Protein AF-A0A177CVB5-F1 (afdb_monomer_lite)

pLDDT: mean 87.26, std 17.66, range [24.67, 98.62]

Radius of gyration: 20.92 Å; chains: 1; bounding box: 47×47×71 Å

Secondary structure (DSSP, 8-state):
---------------------GGG---BPPPEESTT--EEEEEEEESSHHHHHHHHHHHHHHHHHHHHHTTSSSBTTTTB-EEEEE-EETTEE--SEEEEEGGGTEEEE-TTS-TT-EEEEEE-HHHHTT--EE--SB--GGG--HHIIIIISSEEEEETT--HHHHHHHHHHHTTPPPGGGSTTGGGTEEE-GGGBTTHHHHHHHHHTSGGGTT--HHHHHHHHHH-HHHHHHTT-GGGGTSP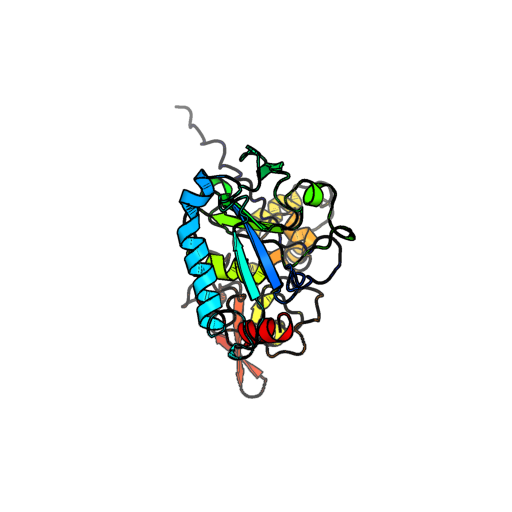PS--TTTTS---TT-TTSPPTTTTB-TT--TT-GGG-SEEEEEEETTEEEEEEPPPPPSS--HHHHHHHHHH--

Structure (mmCIF, N/CA/C/O backbone):
data_AF-A0A177CVB5-F1
#
_entry.id   AF-A0A177CVB5-F1
#
loop_
_atom_site.group_PDB
_atom_site.id
_atom_site.type_symbol
_atom_site.label_atom_id
_atom_site.label_alt_id
_atom_site.label_comp_id
_atom_site.label_asym_id
_atom_site.label_entity_id
_atom_site.label_seq_id
_atom_site.pdbx_PDB_ins_code
_atom_site.Cartn_x
_atom_site.Cartn_y
_atom_site.Cartn_z
_atom_site.occupancy
_atom_site.B_iso_or_equiv
_atom_site.auth_seq_id
_atom_site.auth_comp_id
_atom_site.auth_asym_id
_atom_site.auth_atom_id
_atom_site.pdbx_PDB_model_num
ATOM 1 N N . MET A 1 1 ? 21.645 22.285 40.881 1.00 37.25 1 MET A N 1
ATOM 2 C CA . MET A 1 1 ? 21.333 21.038 40.146 1.00 37.25 1 MET A CA 1
ATOM 3 C C . MET A 1 1 ? 20.102 21.295 39.290 1.00 37.25 1 MET A C 1
ATOM 5 O O . MET A 1 1 ? 18.993 21.248 39.796 1.00 37.25 1 MET A O 1
ATOM 9 N N . ALA A 1 2 ? 20.300 21.688 38.031 1.00 30.25 2 ALA A N 1
ATOM 10 C CA . ALA A 1 2 ? 19.207 21.940 37.097 1.00 30.25 2 ALA A CA 1
ATOM 11 C C . ALA A 1 2 ? 18.891 20.637 36.353 1.00 30.25 2 ALA A C 1
ATOM 13 O O . ALA A 1 2 ? 19.738 20.121 35.621 1.00 30.25 2 ALA A O 1
ATOM 14 N N . LEU A 1 3 ? 17.695 20.093 36.578 1.00 28.20 3 LEU A N 1
ATOM 15 C CA . LEU A 1 3 ? 17.161 18.969 35.816 1.00 28.20 3 LEU A CA 1
ATOM 16 C C . LEU A 1 3 ? 16.977 19.405 34.358 1.00 28.20 3 LEU A C 1
ATOM 18 O O . LEU A 1 3 ? 16.054 20.146 34.024 1.00 28.20 3 LEU A O 1
ATOM 22 N N . LYS A 1 4 ? 17.875 18.943 33.485 1.00 27.66 4 LYS A N 1
ATOM 23 C CA . LYS A 1 4 ? 17.679 18.977 32.036 1.00 27.66 4 LYS A CA 1
ATOM 24 C C . LYS A 1 4 ? 16.558 17.996 31.687 1.00 27.66 4 LYS A C 1
ATOM 26 O O . LYS A 1 4 ? 16.788 16.794 31.600 1.00 27.66 4 LYS A O 1
ATOM 31 N N . LEU A 1 5 ? 15.351 18.517 31.495 1.00 26.27 5 LEU A N 1
ATOM 32 C CA . LEU A 1 5 ? 14.300 17.834 30.742 1.00 26.27 5 LEU A CA 1
ATOM 33 C C . LEU A 1 5 ? 14.803 17.620 29.303 1.00 26.27 5 LEU A C 1
ATOM 35 O O . LEU A 1 5 ? 15.250 18.593 28.686 1.00 26.27 5 LEU A O 1
ATOM 39 N N . PRO A 1 6 ? 14.759 16.398 28.743 1.00 27.77 6 PRO A N 1
ATOM 40 C CA . PRO A 1 6 ? 15.097 16.200 27.346 1.00 27.77 6 PRO A CA 1
ATOM 41 C C . PRO A 1 6 ? 13.968 16.780 26.489 1.00 27.77 6 PRO A C 1
ATOM 43 O O . PRO A 1 6 ? 12.891 16.204 26.345 1.00 27.77 6 PRO A O 1
ATOM 46 N N . LEU A 1 7 ? 14.231 17.973 25.958 1.00 27.19 7 LEU A N 1
ATOM 47 C CA . LEU A 1 7 ? 13.466 18.607 24.896 1.00 27.19 7 LEU A CA 1
ATOM 48 C C . LEU A 1 7 ? 13.492 17.731 23.631 1.00 27.19 7 LEU A C 1
ATOM 50 O O . LEU A 1 7 ? 14.539 17.221 23.240 1.00 27.19 7 LEU A O 1
ATOM 54 N N . ALA A 1 8 ? 12.344 17.687 22.955 1.00 26.78 8 ALA A N 1
ATOM 55 C CA . ALA A 1 8 ? 12.156 17.284 21.561 1.00 26.78 8 ALA A CA 1
ATOM 56 C C . ALA A 1 8 ? 12.339 15.789 21.235 1.00 26.78 8 ALA A C 1
ATOM 58 O O . ALA A 1 8 ? 13.238 15.374 20.501 1.00 26.78 8 ALA A O 1
ATOM 59 N N . MET A 1 9 ? 11.349 14.997 21.659 1.00 24.67 9 MET A N 1
ATOM 60 C CA . MET A 1 9 ? 10.938 13.803 20.919 1.00 24.67 9 MET A CA 1
ATOM 61 C C . MET A 1 9 ? 10.697 14.215 19.459 1.00 24.67 9 MET A C 1
ATOM 63 O O . MET A 1 9 ? 9.800 15.006 19.163 1.00 24.67 9 MET A O 1
ATOM 67 N N . HIS A 1 10 ? 11.568 13.743 18.569 1.00 26.80 10 HIS A N 1
ATOM 68 C CA . HIS A 1 10 ? 11.524 14.013 17.141 1.00 26.80 10 HIS A CA 1
ATOM 69 C C . HIS A 1 10 ? 10.133 13.689 16.585 1.00 26.80 10 HIS A C 1
ATOM 71 O O . HIS A 1 10 ? 9.740 12.527 16.474 1.00 26.80 10 HIS A O 1
ATOM 77 N N . LEU A 1 11 ? 9.407 14.738 16.192 1.00 27.02 11 LEU A N 1
ATOM 78 C CA . LEU A 1 11 ? 8.311 14.678 15.231 1.00 27.02 11 LEU A CA 1
ATOM 79 C C . LEU A 1 11 ? 8.902 14.260 13.876 1.00 27.02 11 LEU A C 1
ATOM 81 O O . LEU A 1 11 ? 9.074 15.073 12.966 1.00 27.02 11 LEU A O 1
ATOM 85 N N . LEU A 1 12 ? 9.257 12.979 13.768 1.00 27.61 12 LEU A N 1
ATOM 86 C CA . LEU A 1 12 ? 9.555 12.317 12.509 1.00 27.61 12 LEU A CA 1
ATOM 87 C C . LEU A 1 12 ? 8.381 12.587 11.570 1.00 27.61 12 LEU A C 1
ATOM 89 O O . LEU A 1 12 ? 7.214 12.378 11.915 1.00 27.61 12 LEU A O 1
ATOM 93 N N . HIS A 1 13 ? 8.700 13.157 10.414 1.00 28.72 13 HIS A N 1
ATOM 94 C CA . HIS A 1 13 ? 7.748 13.514 9.379 1.00 28.72 13 HIS A CA 1
ATOM 95 C C . HIS A 1 13 ? 7.131 12.237 8.798 1.00 28.72 13 HIS A C 1
ATOM 97 O O . HIS A 1 13 ? 7.521 11.767 7.736 1.00 28.72 13 HIS A O 1
ATOM 103 N N . TRP A 1 14 ? 6.107 11.705 9.463 1.00 29.69 14 TRP A N 1
ATOM 104 C CA . TRP A 1 14 ? 5.167 10.759 8.875 1.00 29.69 14 TRP A CA 1
ATOM 105 C C . TRP A 1 14 ? 4.328 11.503 7.824 1.00 29.69 14 TRP A C 1
ATOM 107 O O . TRP A 1 14 ? 3.145 11.776 8.020 1.00 29.69 14 TRP A O 1
ATOM 117 N N . ARG A 1 15 ? 4.933 11.858 6.683 1.00 30.72 15 ARG A N 1
ATOM 118 C CA . ARG A 1 15 ? 4.195 11.851 5.418 1.00 30.72 15 ARG A CA 1
ATOM 119 C C . ARG A 1 15 ? 4.091 10.386 5.023 1.00 30.72 15 ARG A C 1
ATOM 121 O O . ARG A 1 15 ? 4.808 9.905 4.150 1.00 30.72 15 ARG A O 1
ATOM 128 N N . VAL A 1 16 ? 3.190 9.671 5.698 1.00 37.25 16 VAL A N 1
ATOM 129 C CA . VAL A 1 16 ? 2.504 8.599 4.993 1.00 37.25 16 VAL A CA 1
ATOM 130 C C . VAL A 1 16 ? 1.751 9.363 3.925 1.00 37.25 16 VAL A C 1
ATOM 132 O O . VAL A 1 16 ? 0.804 10.088 4.234 1.00 37.25 16 VAL A O 1
ATOM 135 N N . ASP A 1 17 ? 2.263 9.320 2.698 1.00 38.75 17 ASP A N 1
ATOM 136 C CA . ASP A 1 17 ? 1.446 9.580 1.529 1.00 38.75 17 ASP A CA 1
ATOM 137 C C . ASP A 1 17 ? 0.333 8.547 1.647 1.00 38.75 17 ASP A C 1
ATOM 139 O O . ASP A 1 17 ? 0.481 7.408 1.205 1.00 38.75 17 ASP A O 1
ATOM 143 N N . GLY A 1 18 ? -0.724 8.907 2.382 1.00 36.34 18 GLY A N 1
ATOM 144 C CA . GLY A 1 18 ? -1.917 8.105 2.466 1.00 36.34 18 GLY A CA 1
ATOM 145 C C . GLY A 1 18 ? -2.239 7.764 1.032 1.00 36.34 18 GLY A C 1
ATOM 146 O O . GLY A 1 18 ? -2.136 8.631 0.157 1.00 36.34 18 GLY A O 1
ATOM 147 N N . VAL A 1 19 ? -2.528 6.493 0.792 1.00 43.34 19 VAL A N 1
ATOM 148 C CA . VAL A 1 19 ? -3.028 6.003 -0.482 1.00 43.34 19 VAL A CA 1
ATOM 149 C C . VAL A 1 19 ? -4.390 6.673 -0.695 1.00 43.34 19 VAL A C 1
ATOM 151 O O . VAL A 1 19 ? -5.460 6.131 -0.421 1.00 43.34 19 VAL A O 1
ATOM 154 N N . ALA A 1 20 ? -4.334 7.956 -1.011 1.00 37.34 20 ALA A N 1
ATOM 155 C CA . ALA A 1 20 ? -5.410 8.817 -1.391 1.00 37.34 20 ALA A CA 1
ATOM 156 C C . ALA A 1 20 ? -5.410 8.666 -2.896 1.00 37.34 20 ALA A C 1
ATOM 158 O O . ALA A 1 20 ? -4.468 9.075 -3.575 1.00 37.34 20 ALA A O 1
ATOM 159 N N . PHE A 1 21 ? -6.433 7.985 -3.399 1.00 43.28 21 PHE A N 1
ATOM 160 C CA . PHE A 1 21 ? -6.755 8.011 -4.812 1.00 43.28 21 PHE A CA 1
ATOM 161 C C . PHE A 1 21 ? -6.777 9.484 -5.228 1.00 43.28 21 PHE A C 1
ATOM 163 O O . PHE A 1 21 ? -7.646 10.234 -4.776 1.00 43.28 21 PHE A O 1
ATOM 170 N N . SER A 1 22 ? -5.782 9.932 -5.998 1.00 40.25 22 SER A N 1
ATOM 171 C CA . SER A 1 22 ? -5.764 11.303 -6.487 1.00 40.25 22 SER A CA 1
ATOM 172 C C . SER A 1 22 ? -7.020 11.495 -7.341 1.00 40.25 22 SER A C 1
ATOM 174 O O . SER A 1 22 ? -7.234 10.814 -8.340 1.00 40.25 22 SER A O 1
ATOM 176 N N . ASN A 1 23 ? -7.910 12.369 -6.869 1.00 38.69 23 ASN A N 1
ATOM 177 C CA . ASN A 1 23 ? -9.115 12.834 -7.553 1.00 38.69 23 ASN A CA 1
ATOM 178 C C . ASN A 1 23 ? -10.051 11.737 -8.104 1.00 38.69 23 ASN A C 1
ATOM 180 O O . ASN A 1 23 ? -10.202 11.581 -9.314 1.00 38.69 23 ASN A O 1
ATOM 184 N N . GLY A 1 24 ? -10.741 11.024 -7.204 1.00 44.22 24 GLY A N 1
ATOM 185 C CA . GLY A 1 24 ? -12.097 10.487 -7.435 1.00 44.22 24 GLY A CA 1
ATOM 186 C C . GLY A 1 24 ? -12.280 9.419 -8.523 1.00 44.22 24 GLY A C 1
ATOM 187 O O . GLY A 1 24 ? -13.407 9.009 -8.791 1.00 44.22 24 GLY A O 1
ATOM 188 N N . GLY A 1 25 ? -11.202 8.959 -9.157 1.00 55.28 25 GLY A N 1
ATOM 189 C CA . GLY A 1 25 ? -11.231 7.926 -10.182 1.00 55.28 25 GLY A CA 1
ATOM 190 C C . GLY A 1 25 ? -10.697 6.598 -9.666 1.00 55.28 25 GLY A C 1
ATOM 191 O O . GLY A 1 25 ? -9.644 6.539 -9.040 1.00 55.28 25 GLY A O 1
ATOM 192 N N . ALA A 1 26 ? -11.390 5.517 -10.009 1.00 65.12 26 ALA A N 1
ATOM 193 C CA . ALA A 1 26 ? -10.899 4.163 -9.819 1.00 65.12 26 ALA A CA 1
ATOM 194 C C . ALA A 1 26 ? -9.514 3.969 -10.498 1.00 65.12 26 ALA A C 1
ATOM 196 O O . ALA A 1 26 ? -9.373 4.351 -11.672 1.00 65.12 26 ALA A O 1
ATOM 197 N N . PRO A 1 27 ? -8.505 3.391 -9.809 1.00 70.31 27 PRO A N 1
ATOM 198 C CA . PRO A 1 27 ? -7.202 3.035 -10.378 1.00 70.31 27 PRO A CA 1
ATOM 199 C C . PRO A 1 27 ? -7.304 2.327 -11.727 1.00 70.31 27 PRO A C 1
ATOM 201 O O . PRO A 1 27 ? -8.053 1.366 -11.858 1.00 70.31 27 PRO A O 1
ATOM 204 N N . GLN A 1 28 ? -6.552 2.745 -12.742 1.00 84.69 28 GLN A N 1
ATOM 205 C CA . GLN A 1 28 ? -6.597 2.066 -14.042 1.00 84.69 28 GLN A CA 1
ATOM 206 C C . GLN A 1 28 ? -5.481 1.024 -14.171 1.00 84.69 28 GLN A C 1
ATOM 208 O O . GLN A 1 28 ? -4.402 1.225 -13.613 1.00 84.69 28 GLN A O 1
ATOM 213 N N . PRO A 1 29 ? -5.686 -0.064 -14.931 1.00 89.56 29 PRO A N 1
ATOM 214 C CA . PRO A 1 29 ? -4.586 -0.932 -15.325 1.00 89.56 29 PRO A CA 1
ATOM 215 C C . PRO A 1 29 ? -3.533 -0.144 -16.112 1.00 89.56 29 PRO A C 1
ATOM 217 O O . PRO A 1 29 ? -3.847 0.812 -16.831 1.00 89.56 29 PRO A O 1
ATOM 220 N N . TRP A 1 30 ? -2.273 -0.560 -16.015 1.00 92.44 30 TRP A N 1
ATOM 221 C CA . TRP A 1 30 ? -1.205 0.022 -16.831 1.00 92.44 30 TRP A CA 1
ATOM 222 C C . TRP A 1 30 ? -1.480 -0.162 -18.320 1.00 92.44 30 TRP A C 1
ATOM 224 O O . TRP A 1 30 ? -1.929 -1.219 -18.748 1.00 92.44 30 TRP A O 1
ATOM 234 N N . ARG A 1 31 ? -1.188 0.860 -19.131 1.00 88.69 31 ARG A N 1
ATOM 235 C CA . ARG A 1 31 ? -1.457 0.824 -20.577 1.00 88.69 31 ARG A CA 1
ATOM 236 C C . ARG A 1 31 ? -0.618 -0.246 -21.285 1.00 88.69 31 ARG A C 1
ATOM 238 O O . ARG A 1 31 ? 0.566 -0.417 -20.989 1.00 88.69 31 ARG A O 1
ATOM 245 N N . ILE A 1 32 ? -1.205 -0.873 -22.302 1.00 83.81 32 ILE A N 1
ATOM 246 C CA . ILE A 1 32 ? -0.477 -1.719 -23.251 1.00 83.81 32 ILE A CA 1
ATOM 247 C C . ILE A 1 32 ? 0.488 -0.844 -24.067 1.00 83.81 32 ILE A C 1
ATOM 249 O O . ILE A 1 32 ? 0.098 0.203 -24.593 1.00 83.81 32 ILE A O 1
ATOM 253 N N . ARG A 1 33 ? 1.764 -1.240 -24.155 1.00 72.62 33 ARG A N 1
ATOM 254 C CA . ARG A 1 33 ? 2.832 -0.469 -24.818 1.00 72.62 33 ARG A CA 1
ATOM 255 C C . ARG A 1 33 ? 3.833 -1.350 -25.566 1.00 72.62 33 ARG A C 1
ATOM 257 O O . ARG A 1 33 ? 3.917 -2.555 -25.352 1.00 72.62 33 ARG A O 1
ATOM 264 N N . GLY A 1 34 ? 4.644 -0.699 -26.404 1.00 62.88 34 GLY A N 1
ATOM 265 C CA . GLY A 1 34 ? 5.721 -1.298 -27.198 1.00 62.88 34 GLY A CA 1
ATOM 266 C C . GLY A 1 34 ? 5.433 -1.238 -28.697 1.00 62.88 34 GLY A C 1
ATOM 267 O O . GLY A 1 34 ? 4.292 -1.024 -29.091 1.00 62.88 34 GLY A O 1
ATOM 268 N N . ILE A 1 35 ? 6.464 -1.441 -29.524 1.00 58.41 35 ILE A N 1
ATOM 269 C CA . ILE A 1 35 ? 6.336 -1.484 -30.996 1.00 58.41 35 ILE A CA 1
ATOM 270 C C . ILE A 1 35 ? 5.333 -2.571 -31.411 1.00 58.41 35 ILE A C 1
ATOM 272 O O . ILE A 1 35 ? 4.525 -2.362 -32.304 1.00 58.41 35 ILE A O 1
ATOM 276 N N . LEU A 1 36 ? 5.315 -3.684 -30.674 1.00 58.12 36 LEU A N 1
ATOM 277 C CA . LEU A 1 36 ? 4.374 -4.782 -30.882 1.00 58.12 36 LEU A CA 1
ATOM 278 C C . LEU A 1 36 ? 3.040 -4.608 -30.132 1.00 58.12 36 LEU A C 1
ATOM 280 O O . LEU A 1 36 ? 2.187 -5.477 -30.252 1.00 58.12 36 LEU A O 1
ATOM 284 N N . LYS A 1 37 ? 2.865 -3.528 -29.342 1.00 64.88 37 LYS A N 1
ATOM 285 C CA . LYS A 1 37 ? 1.672 -3.210 -28.520 1.00 64.88 37 LYS A CA 1
ATOM 286 C C . LYS A 1 37 ? 1.012 -4.435 -27.879 1.00 64.88 37 LYS A C 1
ATOM 288 O O . LYS A 1 37 ? -0.204 -4.567 -27.881 1.00 64.88 37 LYS A O 1
ATOM 293 N N . ASN A 1 38 ? 1.816 -5.333 -27.332 1.00 79.62 38 ASN A N 1
ATOM 294 C CA . ASN A 1 38 ? 1.326 -6.625 -26.885 1.00 79.62 38 ASN A CA 1
ATOM 295 C C . ASN A 1 38 ? 1.604 -6.884 -25.417 1.00 79.62 38 ASN A C 1
ATOM 297 O O . ASN A 1 38 ? 1.444 -8.030 -25.051 1.00 79.62 38 ASN A O 1
ATOM 301 N N . ARG A 1 39 ? 2.052 -5.899 -24.617 1.00 87.19 39 ARG A N 1
ATOM 302 C CA . ARG A 1 39 ? 2.292 -6.062 -23.171 1.00 87.19 39 ARG A CA 1
ATOM 303 C C . ARG A 1 39 ? 1.865 -4.860 -22.346 1.00 87.19 39 ARG A C 1
ATOM 305 O O . ARG A 1 39 ? 2.161 -3.719 -22.716 1.00 87.19 39 ARG A O 1
ATOM 312 N N . ASN A 1 40 ? 1.288 -5.112 -21.177 1.00 91.81 40 ASN A N 1
ATOM 313 C CA . ASN A 1 40 ? 1.152 -4.128 -20.107 1.00 91.81 40 ASN A CA 1
ATOM 314 C C . ASN A 1 40 ? 2.506 -4.018 -19.399 1.00 91.81 40 ASN A C 1
ATOM 316 O O . ASN A 1 40 ? 2.815 -4.739 -18.448 1.00 91.81 40 ASN A O 1
ATOM 320 N N . ARG A 1 41 ? 3.367 -3.156 -19.943 1.00 91.19 41 ARG A N 1
ATOM 321 C CA . ARG A 1 41 ? 4.749 -3.006 -19.489 1.00 91.19 41 ARG A CA 1
ATOM 322 C C . ARG A 1 41 ? 4.870 -1.867 -18.484 1.00 91.19 41 ARG A C 1
ATOM 324 O O . ARG A 1 41 ? 4.795 -0.698 -18.866 1.00 91.19 41 ARG A O 1
ATOM 331 N N . ILE A 1 42 ? 5.156 -2.211 -17.234 1.00 93.81 42 ILE A N 1
ATOM 332 C CA . ILE A 1 42 ? 5.516 -1.264 -16.185 1.00 93.81 42 ILE A CA 1
ATOM 333 C C . ILE A 1 42 ? 6.980 -0.915 -16.396 1.00 93.81 42 ILE A C 1
ATOM 335 O O . ILE A 1 42 ? 7.903 -1.674 -16.082 1.00 93.81 42 ILE A O 1
ATOM 339 N N . ARG A 1 43 ? 7.188 0.248 -17.005 1.00 93.62 43 ARG A N 1
ATOM 340 C CA . ARG A 1 43 ? 8.513 0.842 -17.099 1.00 93.62 43 ARG A CA 1
ATOM 341 C C . ARG A 1 43 ? 8.839 1.458 -15.753 1.00 93.62 43 ARG A C 1
ATOM 343 O O . ARG A 1 43 ? 8.051 2.259 -15.258 1.00 93.62 43 ARG A O 1
ATOM 350 N N . TYR A 1 44 ? 9.998 1.127 -15.208 1.00 95.56 44 TYR A N 1
ATOM 351 C CA . TYR A 1 44 ? 10.473 1.717 -13.965 1.00 95.56 44 TYR A CA 1
ATOM 352 C C . TYR A 1 44 ? 11.894 2.249 -14.114 1.00 95.56 44 TYR A C 1
ATOM 354 O O . TYR A 1 44 ? 12.648 1.830 -14.992 1.00 95.56 44 TYR A O 1
ATOM 362 N N . CYS A 1 45 ? 12.256 3.190 -13.261 1.00 95.69 45 CYS A N 1
ATOM 363 C CA . CYS A 1 45 ? 13.630 3.624 -13.061 1.00 95.69 45 CYS A CA 1
ATOM 364 C C . CYS A 1 45 ? 13.859 3.792 -11.564 1.00 95.69 45 CYS A C 1
ATOM 366 O O . CYS A 1 45 ? 12.925 4.063 -10.810 1.00 95.69 45 CYS A O 1
ATOM 368 N N . PHE A 1 46 ? 15.104 3.645 -11.135 1.00 96.25 46 PHE A N 1
ATOM 369 C CA . PHE A 1 46 ? 15.498 4.091 -9.806 1.00 96.25 46 PHE A CA 1
ATOM 370 C C . PHE A 1 46 ? 15.700 5.601 -9.835 1.00 96.25 46 PHE A C 1
ATOM 372 O O . PHE A 1 46 ? 16.121 6.153 -10.860 1.00 96.25 46 PHE A O 1
ATOM 379 N N . ALA A 1 47 ? 15.397 6.281 -8.731 1.00 94.25 47 ALA A N 1
ATOM 380 C CA . ALA A 1 47 ? 15.572 7.726 -8.672 1.00 94.25 47 ALA A CA 1
ATOM 381 C C . ALA A 1 47 ? 17.034 8.139 -8.899 1.00 94.25 47 ALA A C 1
ATOM 383 O O . ALA A 1 47 ? 17.270 9.093 -9.639 1.00 94.25 47 ALA A O 1
ATOM 384 N N . THR A 1 48 ? 17.985 7.368 -8.356 1.00 94.06 48 THR A N 1
ATOM 385 C CA . THR A 1 48 ? 19.440 7.517 -8.544 1.00 94.06 48 THR A CA 1
ATOM 386 C C . THR A 1 48 ? 20.133 6.148 -8.674 1.00 94.06 48 THR A C 1
ATOM 388 O O . THR A 1 48 ? 19.501 5.102 -8.489 1.00 94.06 48 THR A O 1
ATOM 391 N N . ALA A 1 49 ? 21.431 6.141 -9.003 1.00 95.00 49 ALA A N 1
ATOM 392 C CA . ALA A 1 49 ? 22.260 4.930 -9.026 1.00 95.00 49 ALA A CA 1
ATOM 393 C C . ALA A 1 49 ? 22.451 4.320 -7.629 1.00 95.00 49 ALA A C 1
ATOM 395 O O . ALA A 1 49 ? 22.296 3.115 -7.465 1.00 95.00 49 ALA A O 1
ATOM 396 N N . GLU A 1 50 ? 22.693 5.156 -6.621 1.00 95.25 50 GLU A N 1
ATOM 397 C CA . GLU A 1 50 ? 22.820 4.738 -5.220 1.00 95.25 50 GLU A CA 1
ATOM 398 C C . GLU A 1 50 ? 21.568 3.993 -4.739 1.00 95.25 50 GLU A C 1
ATOM 400 O O . GLU A 1 50 ? 21.649 2.904 -4.177 1.00 95.25 50 GLU A O 1
ATOM 405 N N . MET A 1 51 ? 20.377 4.521 -5.038 1.00 96.19 51 MET A N 1
ATOM 406 C CA . MET A 1 51 ? 19.136 3.841 -4.663 1.00 96.19 51 MET A CA 1
ATOM 407 C C . MET A 1 51 ? 19.003 2.481 -5.356 1.00 96.19 51 MET A C 1
ATOM 409 O O . MET A 1 51 ? 18.527 1.529 -4.746 1.00 96.19 51 MET A O 1
ATOM 413 N N . LYS A 1 52 ? 19.454 2.349 -6.610 1.00 96.88 52 LYS A N 1
ATOM 414 C CA . LYS A 1 52 ? 19.486 1.047 -7.295 1.00 96.88 52 LYS A CA 1
ATOM 415 C C . LYS A 1 52 ? 20.374 0.045 -6.564 1.00 96.88 52 LYS A C 1
ATOM 417 O O . LYS A 1 52 ? 19.982 -1.112 -6.440 1.00 96.88 52 LYS A O 1
ATOM 422 N N . GLU A 1 53 ? 21.537 0.474 -6.095 1.00 97.06 53 GLU A N 1
ATOM 423 C CA . GLU A 1 53 ? 22.448 -0.374 -5.327 1.00 97.06 53 GLU A CA 1
ATOM 424 C C . GLU A 1 53 ? 21.797 -0.853 -4.022 1.00 97.06 53 GLU A C 1
ATOM 426 O O . GLU A 1 53 ? 21.825 -2.044 -3.717 1.00 97.06 53 GLU A O 1
ATOM 431 N N . LYS A 1 54 ? 21.106 0.048 -3.314 1.00 96.88 54 LYS A N 1
ATOM 432 C CA . LYS A 1 54 ? 20.453 -0.245 -2.029 1.00 96.88 54 LYS A CA 1
ATOM 433 C C . LYS A 1 54 ? 19.311 -1.257 -2.116 1.00 96.88 54 LYS A C 1
ATOM 435 O O . LYS A 1 54 ? 19.227 -2.161 -1.287 1.00 96.88 54 LYS A O 1
ATOM 440 N N . ILE A 1 55 ? 18.415 -1.102 -3.092 1.00 97.38 55 ILE A N 1
ATOM 441 C CA . ILE A 1 55 ? 17.139 -1.848 -3.135 1.00 97.38 55 ILE A CA 1
ATOM 442 C C . ILE A 1 55 ? 16.937 -2.690 -4.396 1.00 97.38 55 ILE A C 1
ATOM 444 O O . ILE A 1 55 ? 15.957 -3.430 -4.481 1.00 97.38 55 ILE A O 1
ATOM 448 N N . GLY A 1 56 ? 17.826 -2.607 -5.388 1.00 97.50 56 GLY A N 1
ATOM 449 C CA . GLY A 1 56 ? 17.613 -3.236 -6.693 1.00 97.50 56 GLY A CA 1
ATOM 450 C C . GLY A 1 56 ? 17.458 -4.754 -6.618 1.00 97.50 56 GLY A C 1
ATOM 451 O O . GLY A 1 56 ? 16.583 -5.316 -7.277 1.00 97.50 56 GLY A O 1
ATOM 452 N N . CYS A 1 57 ? 18.248 -5.416 -5.768 1.00 97.88 57 CYS A N 1
ATOM 453 C CA . CYS A 1 57 ? 18.133 -6.857 -5.540 1.00 97.88 57 CYS A CA 1
ATOM 454 C C . CYS A 1 57 ? 16.768 -7.231 -4.934 1.00 97.88 57 CYS A C 1
ATOM 456 O O . CYS A 1 57 ? 16.069 -8.089 -5.474 1.00 97.88 57 CYS A O 1
ATOM 458 N N . ARG A 1 58 ? 16.338 -6.527 -3.876 1.00 97.94 58 ARG A N 1
ATOM 459 C CA . ARG A 1 58 ? 15.053 -6.779 -3.201 1.00 97.94 58 ARG A CA 1
ATOM 460 C C . ARG A 1 58 ? 13.851 -6.483 -4.102 1.00 97.94 58 ARG A C 1
ATOM 462 O O . ARG A 1 58 ? 12.897 -7.257 -4.118 1.00 97.94 58 ARG A O 1
ATOM 469 N N . LEU A 1 59 ? 13.919 -5.433 -4.925 1.00 98.38 59 LEU A N 1
ATOM 470 C CA . LEU A 1 59 ? 12.898 -5.167 -5.942 1.00 98.38 59 LEU A CA 1
ATOM 471 C C . LEU A 1 59 ? 12.790 -6.324 -6.947 1.00 98.38 59 LEU A C 1
ATOM 473 O O . LEU A 1 59 ? 11.685 -6.758 -7.264 1.00 98.38 59 LEU A O 1
ATOM 477 N N . ASN A 1 60 ? 13.916 -6.853 -7.432 1.00 98.25 60 ASN A N 1
ATOM 478 C CA . ASN A 1 60 ? 13.904 -7.982 -8.365 1.00 98.25 60 ASN A CA 1
ATOM 479 C C . ASN A 1 60 ? 13.336 -9.256 -7.722 1.00 98.25 60 ASN A C 1
ATOM 481 O O . ASN A 1 60 ? 12.587 -9.979 -8.376 1.00 98.25 60 ASN A O 1
ATOM 485 N N . GLN A 1 61 ? 13.637 -9.512 -6.445 1.00 98.56 61 GLN A N 1
ATOM 486 C CA . GLN A 1 61 ? 13.030 -10.611 -5.687 1.00 98.56 61 GLN A CA 1
ATOM 487 C C . GLN A 1 61 ? 11.509 -10.442 -5.574 1.00 98.56 61 GLN A C 1
ATOM 489 O O . GLN A 1 61 ? 10.767 -11.391 -5.816 1.00 98.56 61 GLN A O 1
ATOM 494 N N . ALA A 1 62 ? 11.031 -9.230 -5.291 1.00 98.50 62 ALA A N 1
ATOM 495 C CA . ALA A 1 62 ? 9.604 -8.922 -5.230 1.00 98.50 62 ALA A CA 1
ATOM 496 C C . ALA A 1 62 ? 8.894 -9.106 -6.584 1.00 98.50 62 ALA A C 1
ATOM 498 O O . ALA A 1 62 ? 7.814 -9.693 -6.654 1.00 98.50 62 ALA A O 1
ATOM 499 N N . ILE A 1 63 ? 9.524 -8.674 -7.684 1.00 98.31 63 ILE A N 1
ATOM 500 C CA . ILE A 1 63 ? 9.034 -8.935 -9.048 1.00 98.31 63 ILE A CA 1
ATOM 501 C C . ILE A 1 63 ? 8.994 -10.447 -9.322 1.00 98.31 63 ILE A C 1
ATOM 503 O O . ILE A 1 63 ? 8.034 -10.943 -9.914 1.00 98.31 63 ILE A O 1
ATOM 507 N N . ALA A 1 64 ? 10.003 -11.198 -8.873 1.00 98.06 64 ALA A N 1
ATOM 508 C CA . ALA A 1 64 ? 10.052 -12.649 -9.033 1.00 98.06 64 ALA A CA 1
ATOM 509 C C . ALA A 1 64 ? 8.965 -13.379 -8.222 1.00 98.06 64 ALA A C 1
ATOM 511 O O . ALA A 1 64 ? 8.456 -14.394 -8.699 1.00 98.06 64 ALA A O 1
ATOM 512 N N . LEU A 1 65 ? 8.556 -12.865 -7.053 1.00 98.38 65 LEU A N 1
ATOM 513 C CA . LEU A 1 65 ? 7.414 -13.403 -6.298 1.00 98.38 65 LEU A CA 1
ATOM 514 C C . LEU A 1 65 ? 6.127 -13.348 -7.129 1.00 98.38 65 LEU A C 1
ATOM 516 O O . LEU A 1 65 ? 5.431 -14.359 -7.241 1.00 98.38 65 LEU A O 1
ATOM 520 N N . TRP A 1 66 ? 5.855 -12.212 -7.777 1.00 98.12 66 TRP A N 1
ATOM 521 C CA . TRP A 1 66 ? 4.724 -12.081 -8.699 1.00 98.12 66 TRP A CA 1
ATOM 522 C C . TRP A 1 66 ? 4.869 -12.974 -9.930 1.00 98.12 66 TRP A C 1
ATOM 524 O O . TRP A 1 66 ? 3.922 -13.671 -10.281 1.00 98.12 66 TRP A O 1
ATOM 534 N N . GLY A 1 67 ? 6.051 -13.015 -10.554 1.00 97.25 67 GLY A N 1
ATOM 535 C CA . GLY A 1 67 ? 6.306 -13.898 -11.696 1.00 97.25 67 GLY A CA 1
ATOM 536 C C . GLY A 1 67 ? 6.046 -15.369 -11.363 1.00 97.25 67 GLY A C 1
ATOM 537 O O . GLY A 1 67 ? 5.358 -16.062 -12.105 1.00 97.25 67 GLY A O 1
ATOM 538 N N . LYS A 1 68 ? 6.516 -15.842 -10.203 1.00 97.88 68 LYS A N 1
ATOM 539 C CA . LYS A 1 68 ? 6.259 -17.208 -9.727 1.00 97.88 68 LYS A CA 1
ATOM 540 C C . LYS A 1 68 ? 4.770 -17.455 -9.479 1.00 97.88 68 LYS A C 1
ATOM 542 O O . LYS A 1 68 ? 4.258 -18.485 -9.907 1.00 97.88 68 LYS A O 1
ATOM 547 N N . ALA A 1 69 ? 4.083 -16.530 -8.810 1.00 97.81 69 ALA A N 1
ATOM 548 C CA . ALA A 1 69 ? 2.655 -16.651 -8.516 1.00 97.81 69 ALA A CA 1
ATOM 549 C C . ALA A 1 69 ? 1.793 -16.686 -9.792 1.00 97.81 69 ALA A C 1
ATOM 551 O O . ALA A 1 69 ? 0.842 -17.456 -9.879 1.00 97.81 69 ALA A O 1
ATOM 552 N N . LEU A 1 70 ? 2.164 -15.908 -10.810 1.00 97.00 70 LEU A N 1
ATOM 553 C CA . LEU A 1 70 ? 1.465 -15.847 -12.097 1.00 97.00 70 LEU A CA 1
ATOM 554 C C . LEU A 1 70 ? 1.771 -17.032 -13.032 1.00 97.00 70 LEU A C 1
ATOM 556 O O . LEU A 1 70 ? 1.139 -17.158 -14.080 1.00 97.00 70 LEU A O 1
ATOM 560 N N . GLY A 1 71 ? 2.692 -17.922 -12.651 1.00 97.25 71 GLY A N 1
ATOM 561 C CA . GLY A 1 71 ? 3.088 -19.082 -13.452 1.00 97.25 71 GLY A CA 1
ATOM 562 C C . GLY A 1 71 ? 4.208 -18.805 -14.460 1.00 97.25 71 GLY A C 1
ATOM 563 O O . GLY A 1 71 ? 4.450 -19.629 -15.336 1.00 97.25 71 GLY A O 1
ATOM 564 N N . GLY A 1 72 ? 4.907 -17.673 -14.347 1.00 96.06 72 GLY A N 1
ATOM 565 C CA . GLY A 1 72 ? 6.064 -17.326 -15.168 1.00 96.06 72 GLY A CA 1
ATOM 566 C C . GLY A 1 72 ? 5.983 -15.927 -15.776 1.00 96.06 72 GLY A C 1
ATOM 567 O O . GLY A 1 72 ? 5.461 -14.985 -15.184 1.00 96.06 72 GLY A O 1
ATOM 568 N N . GLY A 1 73 ? 6.577 -15.775 -16.960 1.00 93.25 73 GLY A N 1
ATOM 569 C CA . GLY A 1 73 ? 6.500 -14.534 -17.729 1.00 93.25 73 GLY A CA 1
ATOM 570 C C . GLY A 1 73 ? 5.161 -14.376 -18.454 1.00 93.25 73 GLY A C 1
ATOM 571 O O . GLY A 1 73 ? 4.446 -15.347 -18.681 1.00 93.25 73 GLY A O 1
ATOM 572 N N . ALA A 1 74 ? 4.857 -13.149 -18.882 1.00 93.38 74 ALA A N 1
ATOM 573 C CA . ALA A 1 74 ? 3.671 -12.860 -19.688 1.00 93.38 74 ALA A CA 1
ATOM 574 C C . ALA A 1 74 ? 3.585 -13.710 -20.966 1.00 93.38 74 ALA A C 1
ATOM 576 O O . ALA A 1 74 ? 4.555 -13.777 -21.737 1.00 93.38 74 ALA A O 1
ATOM 577 N N . GLY A 1 75 ? 2.400 -14.269 -21.214 1.00 92.25 75 GLY A N 1
ATOM 578 C CA . GLY A 1 75 ? 2.085 -15.112 -22.359 1.00 92.25 75 GLY A CA 1
ATOM 579 C C . GLY A 1 75 ? 0.693 -15.742 -22.261 1.00 92.25 75 GLY A C 1
ATOM 580 O O . GLY A 1 75 ? 0.034 -15.685 -21.226 1.00 92.25 75 GLY A O 1
ATOM 581 N N . LYS A 1 76 ? 0.257 -16.381 -23.355 1.00 91.94 76 LYS A N 1
ATOM 582 C CA . LYS A 1 76 ? -1.040 -17.079 -23.414 1.00 91.94 76 LYS A CA 1
ATOM 583 C C . LYS A 1 76 ? -1.152 -18.181 -22.354 1.00 91.94 76 LYS A C 1
ATOM 585 O O . LYS A 1 76 ? -2.183 -18.276 -21.704 1.00 91.94 76 LYS A O 1
ATOM 590 N N . GLU A 1 77 ? -0.076 -18.939 -22.140 1.00 94.06 77 GLU A N 1
ATOM 591 C CA . GLU A 1 77 ? -0.033 -20.049 -21.173 1.00 94.06 77 GLU A CA 1
ATOM 592 C C . GLU A 1 77 ? -0.203 -19.594 -19.717 1.00 94.06 77 GLU A C 1
ATOM 594 O O . GLU A 1 77 ? -0.783 -20.300 -18.898 1.00 94.06 77 GLU A O 1
ATOM 599 N N . THR A 1 78 ? 0.287 -18.401 -19.376 1.00 94.94 78 THR A N 1
ATOM 600 C CA . THR A 1 78 ? 0.188 -17.851 -18.016 1.00 94.94 78 THR A CA 1
ATOM 601 C C . THR A 1 78 ? -1.086 -17.021 -17.812 1.00 94.94 78 THR A C 1
ATOM 603 O O . THR A 1 78 ? -1.470 -16.730 -16.672 1.00 94.94 78 THR A O 1
ATOM 606 N N . GLY A 1 79 ? -1.784 -16.688 -18.906 1.00 94.12 79 GLY A N 1
ATOM 607 C CA . GLY A 1 79 ? -3.055 -15.962 -18.908 1.00 94.12 79 GLY A CA 1
ATOM 608 C C . GLY A 1 79 ? -2.924 -14.504 -18.474 1.00 94.12 79 GLY A C 1
ATOM 609 O O . GLY A 1 79 ? -3.883 -13.940 -17.950 1.00 94.12 79 GLY A O 1
ATOM 610 N N . HIS A 1 80 ? -1.728 -13.928 -18.605 1.00 94.44 80 HIS A N 1
ATOM 611 C CA . HIS A 1 80 ? -1.500 -12.523 -18.309 1.00 94.44 80 HIS A CA 1
ATOM 612 C C . HIS A 1 80 ? -0.440 -11.911 -19.221 1.00 94.44 80 HIS A C 1
ATOM 614 O O . HIS A 1 80 ? 0.432 -12.583 -19.781 1.00 94.44 80 HIS A O 1
ATOM 620 N N . ASN A 1 81 ? -0.454 -10.586 -19.269 1.00 93.94 81 ASN A N 1
ATOM 621 C CA . ASN A 1 81 ? 0.356 -9.794 -20.172 1.00 93.94 81 ASN A CA 1
ATOM 622 C C . ASN A 1 81 ? 1.251 -8.755 -19.477 1.00 93.94 81 ASN A C 1
ATOM 624 O O . ASN A 1 81 ? 1.718 -7.762 -20.048 1.00 93.94 81 ASN A O 1
ATOM 628 N N . LEU A 1 82 ? 1.488 -9.004 -18.194 1.00 93.88 82 LEU A N 1
ATOM 629 C CA . LEU A 1 82 ? 2.256 -8.153 -17.303 1.00 93.88 82 LEU A CA 1
ATOM 630 C C . LEU A 1 82 ? 3.767 -8.305 -17.507 1.00 93.88 82 LEU A C 1
ATOM 632 O O . LEU A 1 82 ? 4.304 -9.413 -17.486 1.00 93.88 82 LEU A O 1
ATOM 636 N N . ALA A 1 83 ? 4.483 -7.190 -17.631 1.00 94.12 83 ALA A N 1
ATOM 637 C CA . ALA A 1 83 ? 5.942 -7.201 -17.643 1.00 94.12 83 ALA A CA 1
ATOM 638 C C . ALA A 1 83 ? 6.529 -5.987 -16.924 1.00 94.12 83 ALA A C 1
ATOM 640 O O . ALA A 1 83 ? 6.048 -4.868 -17.087 1.00 94.12 83 ALA A O 1
ATOM 641 N N . PHE A 1 84 ? 7.637 -6.191 -16.218 1.00 95.25 84 PHE A N 1
ATOM 642 C CA . PHE A 1 84 ? 8.450 -5.116 -15.655 1.00 95.25 84 PHE A CA 1
ATOM 643 C C . PHE A 1 84 ? 9.696 -4.914 -16.507 1.00 95.25 84 PHE A C 1
ATOM 645 O O . PHE A 1 84 ? 10.277 -5.867 -17.031 1.00 95.25 84 PHE A O 1
ATOM 652 N N . SER A 1 85 ? 10.110 -3.665 -16.680 1.00 93.75 85 SER A N 1
ATOM 653 C CA . SER A 1 85 ? 11.386 -3.373 -17.332 1.00 93.75 85 SER A CA 1
ATOM 654 C C . SER A 1 85 ? 11.961 -2.052 -16.878 1.00 93.75 85 SER A C 1
ATOM 656 O O . SER A 1 85 ? 11.295 -1.017 -16.976 1.00 93.75 85 SER A O 1
ATOM 658 N N . GLU A 1 86 ? 13.226 -2.095 -16.482 1.00 95.31 86 GLU A N 1
ATOM 659 C CA . GLU A 1 86 ? 14.007 -0.896 -16.233 1.00 95.31 86 GLU A CA 1
ATOM 660 C C . GLU A 1 86 ? 14.131 -0.072 -17.524 1.00 95.31 86 GLU A C 1
ATOM 662 O O . GLU A 1 86 ? 14.346 -0.614 -18.615 1.00 95.31 86 GLU A O 1
ATOM 667 N N . VAL A 1 87 ? 13.972 1.246 -17.415 1.00 92.56 87 VAL A N 1
ATOM 668 C CA . VAL A 1 87 ? 14.193 2.165 -18.532 1.00 92.56 87 VAL A CA 1
ATOM 669 C C . VAL A 1 87 ? 15.666 2.130 -18.926 1.00 92.56 87 VAL A C 1
ATOM 671 O O . VAL A 1 87 ? 16.544 2.338 -18.095 1.00 92.56 87 VAL A O 1
ATOM 674 N N . LYS A 1 88 ? 15.929 1.905 -20.215 1.00 92.56 88 LYS A N 1
ATOM 675 C CA . LYS A 1 88 ? 17.269 1.911 -20.805 1.00 92.56 88 LYS A CA 1
ATOM 676 C C . LYS A 1 88 ? 17.310 2.833 -22.022 1.00 92.56 88 LYS A C 1
ATOM 678 O O . LYS A 1 88 ? 16.319 2.928 -22.746 1.00 92.56 88 LYS A O 1
ATOM 683 N N . PHE A 1 89 ? 18.454 3.465 -22.260 1.00 89.62 89 PHE A N 1
ATOM 684 C CA . PHE A 1 89 ? 18.774 4.208 -23.481 1.00 89.62 89 PHE A CA 1
ATOM 685 C C . PHE A 1 89 ? 20.096 3.666 -24.026 1.00 89.62 89 PHE A C 1
ATOM 687 O O . PHE A 1 89 ? 21.057 3.557 -23.272 1.00 89.62 89 PHE A O 1
ATOM 694 N N . ALA A 1 90 ? 20.117 3.241 -25.294 1.00 90.38 90 ALA A N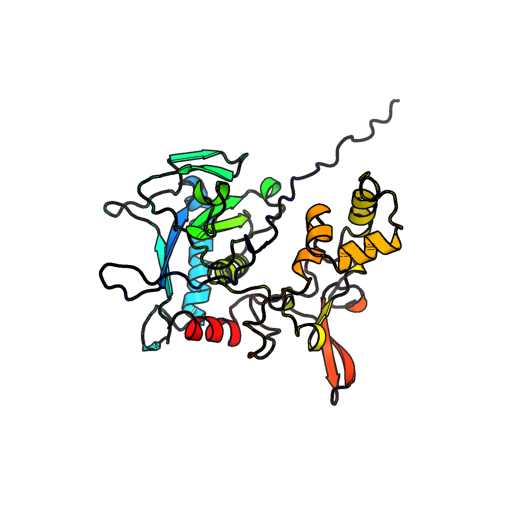 1
ATOM 695 C CA . ALA A 1 90 ? 21.258 2.533 -25.891 1.00 90.38 90 ALA A CA 1
ATOM 696 C C . ALA A 1 90 ? 21.766 1.347 -25.030 1.00 90.38 90 ALA A C 1
ATOM 698 O O . ALA A 1 90 ? 22.961 1.140 -24.867 1.00 90.38 90 ALA A O 1
ATOM 699 N N . GLY A 1 91 ? 20.846 0.593 -24.410 1.00 90.25 91 GLY A N 1
ATOM 700 C CA . GLY A 1 91 ? 21.172 -0.532 -23.519 1.00 90.25 91 GLY A CA 1
ATOM 701 C C . GLY A 1 91 ? 21.575 -0.144 -22.089 1.00 90.25 91 GLY A C 1
ATOM 702 O O . GLY A 1 91 ? 21.545 -1.000 -21.203 1.00 90.25 91 GLY A O 1
ATOM 703 N N . ILE A 1 92 ? 21.852 1.135 -21.830 1.00 91.31 92 ILE A N 1
ATOM 704 C CA . ILE A 1 92 ? 22.310 1.642 -20.533 1.00 91.31 92 ILE A CA 1
ATOM 705 C C . ILE A 1 92 ? 21.104 2.026 -19.661 1.00 91.31 92 ILE A C 1
ATOM 707 O O . ILE A 1 92 ? 20.279 2.837 -20.105 1.00 91.31 92 ILE A O 1
ATOM 711 N N . PRO A 1 93 ? 20.976 1.484 -18.431 1.00 93.00 93 PRO A N 1
ATOM 712 C CA . PRO A 1 93 ? 19.950 1.891 -17.474 1.00 93.00 93 PRO A CA 1
ATOM 713 C C . PRO A 1 93 ? 19.902 3.402 -17.262 1.00 93.00 93 PRO A C 1
ATOM 715 O O . PRO A 1 93 ? 20.932 4.059 -17.159 1.00 93.00 93 PRO A O 1
ATOM 718 N N . GLN A 1 94 ? 18.693 3.949 -17.197 1.00 94.19 94 GLN A N 1
ATOM 719 C CA . GLN A 1 94 ? 18.457 5.368 -16.961 1.00 94.19 94 GLN A CA 1
ATOM 720 C C . GLN A 1 94 ? 17.815 5.575 -15.595 1.00 94.19 94 GLN A C 1
ATOM 722 O O . GLN A 1 94 ? 16.901 4.846 -15.203 1.00 94.19 94 GLN A O 1
ATOM 727 N N . HIS A 1 95 ? 18.247 6.624 -14.905 1.00 93.38 95 HIS A N 1
ATOM 728 C CA . HIS A 1 95 ? 17.637 7.070 -13.657 1.00 93.38 95 HIS A CA 1
ATOM 729 C C . HIS A 1 95 ? 16.468 8.013 -13.924 1.00 93.38 95 HIS A C 1
ATOM 731 O O . HIS A 1 95 ? 16.412 8.674 -14.968 1.00 93.38 95 HIS A O 1
ATOM 737 N N . CYS A 1 96 ? 15.533 8.086 -12.977 1.00 92.25 96 CYS A N 1
ATOM 738 C CA . CYS A 1 96 ? 14.351 8.936 -13.117 1.00 92.25 96 CYS A CA 1
ATOM 739 C C . CYS A 1 96 ? 14.691 10.426 -13.099 1.00 92.25 96 CYS A C 1
ATOM 741 O O . CYS A 1 96 ? 13.994 11.228 -13.727 1.00 92.25 96 CYS A O 1
ATOM 743 N N . PHE A 1 97 ? 15.752 10.793 -12.386 1.00 90.56 97 PHE A N 1
ATOM 744 C CA . PHE A 1 97 ? 16.161 12.171 -12.173 1.00 90.56 97 PHE A CA 1
ATOM 745 C C . PHE A 1 97 ? 17.619 12.357 -12.596 1.00 90.56 97 PHE A C 1
ATOM 747 O O . PHE A 1 97 ? 18.445 11.467 -12.416 1.00 90.56 97 PHE A O 1
ATOM 754 N N . LYS A 1 98 ? 17.916 13.515 -13.190 1.00 89.12 98 LYS A N 1
ATOM 755 C CA . LYS A 1 98 ? 19.290 13.995 -13.406 1.00 89.12 98 LYS A CA 1
ATOM 756 C C . LYS A 1 98 ? 19.880 14.528 -12.105 1.00 89.12 98 LYS A C 1
ATOM 758 O O . LYS A 1 98 ? 21.054 14.333 -11.834 1.00 89.12 98 LYS A O 1
ATOM 763 N N . GLU A 1 99 ? 19.033 15.181 -11.317 1.00 89.00 99 GLU A N 1
ATOM 764 C CA . GLU A 1 99 ? 19.338 15.729 -10.000 1.00 89.00 99 GLU A CA 1
ATOM 765 C C . GLU A 1 99 ? 18.176 15.342 -9.088 1.00 89.00 99 GLU A C 1
ATOM 767 O O . GLU A 1 99 ? 17.026 15.645 -9.414 1.00 89.00 99 GLU A O 1
ATOM 772 N N . PHE A 1 100 ? 18.450 14.644 -7.989 1.00 89.75 100 PHE A N 1
ATOM 773 C CA . PHE A 1 100 ? 17.444 14.228 -7.014 1.00 89.75 100 PHE A CA 1
ATOM 774 C C . PHE A 1 100 ? 17.728 14.907 -5.677 1.00 89.75 100 PHE A C 1
ATOM 776 O O . PHE A 1 100 ? 18.873 14.941 -5.236 1.00 89.75 100 PHE A O 1
ATOM 783 N N . PHE A 1 101 ? 16.687 15.431 -5.038 1.00 87.50 101 PHE A N 1
ATOM 784 C CA . PHE A 1 101 ? 16.745 16.114 -3.753 1.00 87.50 101 PHE A CA 1
ATOM 785 C C . PHE A 1 101 ? 16.023 15.256 -2.701 1.00 87.50 101 PHE A C 1
ATOM 787 O O . PHE A 1 101 ? 14.796 15.344 -2.585 1.00 87.50 101 PHE A O 1
ATOM 794 N N . PRO A 1 102 ? 16.750 14.435 -1.915 1.00 83.81 102 PRO A N 1
ATOM 795 C CA . PRO A 1 102 ? 16.146 13.521 -0.942 1.00 83.81 102 PRO A CA 1
ATOM 796 C C . PRO A 1 102 ? 15.229 14.217 0.066 1.00 83.81 102 PRO A C 1
ATOM 798 O O . PRO A 1 102 ? 14.149 13.716 0.353 1.00 83.81 102 PRO A O 1
ATOM 801 N N . ALA A 1 103 ? 15.594 15.426 0.511 1.00 81.31 103 ALA A N 1
ATOM 802 C CA . ALA A 1 103 ? 14.801 16.219 1.456 1.00 81.31 103 ALA A CA 1
ATOM 803 C C . ALA A 1 103 ? 13.362 16.494 0.979 1.00 81.31 103 ALA A C 1
ATOM 805 O O . ALA A 1 103 ? 12.451 16.645 1.792 1.00 81.31 103 ALA A O 1
ATOM 806 N N . TYR A 1 104 ? 13.148 16.541 -0.339 1.00 79.06 104 TYR A N 1
ATOM 807 C CA . TYR A 1 104 ? 11.853 16.834 -0.953 1.00 79.06 104 TYR A CA 1
ATOM 808 C C . TYR A 1 104 ? 11.280 15.653 -1.740 1.00 79.06 104 TYR A C 1
ATOM 810 O O . TYR A 1 104 ? 10.195 15.775 -2.313 1.00 79.06 104 TYR A O 1
ATOM 818 N N . TRP A 1 105 ? 12.005 14.529 -1.793 1.00 78.12 105 TRP A N 1
ATOM 819 C CA . TRP A 1 105 ? 11.668 13.339 -2.580 1.00 78.12 105 TRP A CA 1
ATOM 820 C C . TRP A 1 105 ? 11.359 13.642 -4.052 1.00 78.12 105 TRP A C 1
ATOM 822 O O . TRP A 1 105 ? 10.573 12.944 -4.687 1.00 78.12 105 TRP A O 1
ATOM 832 N N . ASN A 1 106 ? 11.967 14.696 -4.601 1.00 80.06 106 ASN A N 1
ATOM 833 C CA . ASN A 1 106 ? 11.722 15.192 -5.951 1.00 80.06 106 ASN A CA 1
ATOM 834 C C . ASN A 1 106 ? 13.041 15.561 -6.643 1.00 80.06 106 ASN A C 1
ATOM 836 O O . ASN A 1 106 ? 14.119 15.406 -6.076 1.00 80.06 106 ASN A O 1
ATOM 840 N N . GLY A 1 107 ? 12.980 16.004 -7.895 1.00 83.88 107 GLY A N 1
ATOM 841 C CA . GLY A 1 107 ? 14.194 16.296 -8.639 1.00 83.88 107 GLY A CA 1
ATOM 842 C C . GLY A 1 107 ? 13.956 16.799 -10.049 1.00 83.88 107 GLY A C 1
ATOM 843 O O . GLY A 1 107 ? 12.836 16.767 -10.569 1.00 83.88 107 GLY A O 1
ATOM 844 N N . LYS A 1 108 ? 15.042 17.206 -10.704 1.00 85.88 108 LYS A N 1
ATOM 845 C CA . LYS A 1 108 ? 15.040 17.517 -12.132 1.00 85.88 108 LYS A CA 1
ATOM 846 C C . LYS A 1 108 ? 14.963 16.218 -12.919 1.00 85.88 108 LYS A C 1
ATOM 848 O O . LYS A 1 108 ? 15.886 15.405 -12.900 1.00 85.88 108 LYS A O 1
ATOM 853 N N . ARG A 1 109 ? 13.845 16.005 -13.610 1.00 84.19 109 ARG A N 1
ATOM 854 C CA . ARG A 1 109 ? 13.576 14.764 -14.343 1.00 84.19 109 ARG A CA 1
ATOM 855 C C . ARG A 1 109 ? 14.595 14.502 -15.448 1.00 84.19 109 ARG A C 1
ATOM 857 O O . ARG A 1 109 ? 15.083 15.407 -16.125 1.00 84.19 109 ARG A O 1
ATOM 864 N N . ASN A 1 110 ? 14.876 13.222 -15.653 1.00 84.00 110 ASN A N 1
ATOM 865 C CA . ASN A 1 110 ? 15.560 12.764 -16.844 1.00 84.00 110 ASN A CA 1
ATOM 866 C C . ASN A 1 110 ? 14.551 12.657 -17.998 1.00 84.00 110 ASN A C 1
ATOM 868 O O . ASN A 1 110 ? 13.697 11.771 -18.006 1.00 84.00 110 ASN A O 1
ATOM 872 N N . ASN A 1 111 ? 14.659 13.558 -18.979 1.00 76.25 111 ASN A N 1
ATOM 873 C CA . ASN A 1 111 ? 13.757 13.630 -20.140 1.00 76.25 111 ASN A CA 1
ATOM 874 C C . ASN A 1 111 ? 13.806 12.385 -21.048 1.00 76.25 111 ASN A C 1
ATOM 876 O O . ASN A 1 111 ? 12.972 12.249 -21.937 1.00 76.25 111 ASN A O 1
ATOM 880 N N . LEU A 1 112 ? 14.758 11.470 -20.830 1.00 67.62 112 LEU A N 1
ATOM 881 C CA . LEU A 1 112 ? 14.831 10.188 -21.539 1.00 67.62 112 LEU A CA 1
ATOM 882 C C . LEU A 1 112 ? 13.743 9.192 -21.082 1.00 67.62 112 LEU A C 1
ATOM 884 O O . LEU A 1 112 ? 13.480 8.194 -21.757 1.00 67.62 112 LEU A O 1
ATOM 888 N N . GLY A 1 113 ? 13.085 9.457 -19.948 1.00 62.19 113 GLY A N 1
ATOM 889 C CA . GLY A 1 113 ? 11.917 8.716 -19.477 1.00 62.19 113 GLY A CA 1
ATOM 890 C C . GLY A 1 113 ? 10.614 9.453 -19.787 1.00 62.19 113 GLY A C 1
ATOM 891 O O . GLY A 1 113 ? 10.484 10.643 -19.511 1.00 62.19 113 GLY A O 1
ATOM 892 N N . SER A 1 114 ? 9.607 8.742 -20.298 1.00 71.81 114 SER A N 1
ATOM 893 C CA . SER A 1 114 ? 8.253 9.290 -20.408 1.00 71.81 114 SER A CA 1
ATOM 894 C C . SER A 1 114 ? 7.670 9.580 -19.011 1.00 71.81 114 SER A C 1
ATOM 896 O O . SER A 1 114 ? 8.039 8.941 -18.025 1.00 71.81 114 SER A O 1
ATOM 898 N N . ASN A 1 115 ? 6.738 10.534 -18.890 1.00 74.75 115 ASN A N 1
ATOM 899 C CA . ASN A 1 115 ? 6.156 10.928 -17.588 1.00 74.75 115 ASN A CA 1
ATOM 900 C C . ASN A 1 115 ? 5.311 9.826 -16.914 1.00 74.75 115 ASN A C 1
ATOM 902 O O . ASN A 1 115 ? 4.683 10.061 -15.888 1.00 74.75 115 ASN A O 1
ATOM 906 N N . ASP A 1 116 ? 5.191 8.645 -17.514 1.00 83.31 116 ASP A N 1
ATOM 907 C CA . ASP A 1 116 ? 4.466 7.486 -16.985 1.00 83.31 116 ASP A CA 1
ATOM 908 C C . ASP A 1 116 ? 5.381 6.370 -16.477 1.00 83.31 116 ASP A C 1
ATOM 910 O O . ASP A 1 116 ? 4.960 5.231 -16.382 1.00 83.31 116 ASP A O 1
ATOM 914 N N . VAL A 1 117 ? 6.650 6.661 -16.218 1.00 91.38 117 VAL A N 1
ATOM 915 C CA . VAL A 1 117 ? 7.570 5.682 -15.633 1.00 91.38 117 VAL A CA 1
ATOM 916 C C . VAL A 1 117 ? 7.372 5.636 -14.118 1.00 91.38 117 VAL A C 1
ATOM 918 O O . VAL A 1 117 ? 7.338 6.689 -13.479 1.00 91.38 117 VAL A O 1
ATOM 921 N N . LEU A 1 118 ? 7.308 4.429 -13.551 1.00 94.44 118 LEU A N 1
ATOM 922 C CA . LEU A 1 118 ? 7.323 4.199 -12.109 1.00 94.44 118 LEU A CA 1
ATOM 923 C C . LEU A 1 118 ? 8.674 4.632 -11.524 1.00 94.44 118 LEU A C 1
ATOM 925 O O . LEU A 1 118 ? 9.712 4.046 -11.844 1.00 94.44 118 LEU A O 1
ATOM 929 N N . ALA A 1 119 ? 8.656 5.648 -10.665 1.00 94.38 119 ALA A N 1
ATOM 930 C CA . ALA A 1 119 ? 9.830 6.065 -9.915 1.00 94.38 119 ALA A CA 1
ATOM 931 C C . ALA A 1 119 ? 10.005 5.182 -8.676 1.00 94.38 119 ALA A C 1
ATOM 933 O O . ALA A 1 119 ? 9.176 5.216 -7.767 1.00 94.38 119 ALA A O 1
ATOM 934 N N . VAL A 1 120 ? 11.086 4.405 -8.642 1.00 96.44 120 VAL A N 1
ATOM 935 C CA . VAL A 1 120 ? 11.461 3.589 -7.485 1.00 96.44 120 VAL A CA 1
ATOM 936 C C . VAL A 1 120 ? 12.439 4.380 -6.627 1.00 96.44 120 VAL A C 1
ATOM 938 O O . VAL A 1 120 ? 13.502 4.796 -7.098 1.00 96.44 120 VAL A O 1
ATOM 941 N N . ILE A 1 121 ? 12.057 4.612 -5.378 1.00 95.56 121 ILE A N 1
ATOM 942 C CA . ILE A 1 121 ? 12.749 5.508 -4.459 1.00 95.56 121 ILE A CA 1
ATOM 943 C C . ILE A 1 121 ? 13.030 4.748 -3.168 1.00 95.56 121 ILE A C 1
ATOM 945 O O . ILE A 1 121 ? 12.120 4.234 -2.522 1.00 95.56 121 ILE A O 1
ATOM 949 N N . TRP A 1 122 ? 14.297 4.700 -2.786 1.00 96.31 122 TRP A N 1
ATOM 950 C CA . TRP A 1 122 ? 14.705 4.193 -1.487 1.00 96.31 122 TRP A CA 1
ATOM 951 C C . TRP A 1 122 ? 14.554 5.274 -0.416 1.00 96.31 122 TRP A C 1
ATOM 953 O O . TRP A 1 122 ? 14.845 6.443 -0.678 1.00 96.31 122 TRP A O 1
ATOM 963 N N . LYS A 1 123 ? 14.117 4.877 0.779 1.00 93.50 123 LYS A N 1
ATOM 964 C CA . LYS A 1 123 ? 14.058 5.727 1.969 1.00 93.50 123 LYS A CA 1
ATOM 965 C C . LYS A 1 123 ? 14.809 5.058 3.114 1.00 93.50 123 LYS A C 1
ATOM 967 O O . LYS A 1 123 ? 14.546 3.899 3.429 1.00 93.50 123 LYS A O 1
ATOM 972 N N . ASP A 1 124 ? 15.689 5.803 3.772 1.00 92.50 124 ASP A N 1
ATOM 973 C CA . ASP A 1 124 ? 16.273 5.353 5.033 1.00 92.50 124 ASP A CA 1
ATOM 974 C C . ASP A 1 124 ? 15.208 5.220 6.141 1.00 92.50 124 ASP A C 1
ATOM 976 O O . ASP A 1 124 ? 14.057 5.653 6.001 1.00 92.50 124 ASP A O 1
ATOM 980 N N . GLU A 1 125 ? 15.587 4.584 7.248 1.00 89.50 125 GLU A N 1
ATOM 981 C CA . GLU A 1 125 ? 14.697 4.314 8.383 1.00 89.50 125 GLU A CA 1
ATOM 982 C C . GLU A 1 125 ? 14.126 5.604 8.991 1.00 89.50 125 GLU A C 1
ATOM 984 O O . GLU A 1 125 ? 12.931 5.688 9.267 1.00 89.50 125 GLU A O 1
ATOM 989 N N . ALA A 1 126 ? 14.953 6.644 9.137 1.00 88.50 126 ALA A N 1
ATOM 990 C CA . ALA A 1 126 ? 14.524 7.928 9.689 1.00 88.50 126 ALA A CA 1
ATOM 991 C C . ALA A 1 126 ? 13.491 8.614 8.779 1.00 88.50 126 ALA A C 1
ATOM 993 O O . ALA A 1 126 ? 12.532 9.225 9.239 1.00 88.50 126 ALA A O 1
ATOM 994 N N . SER A 1 127 ? 13.644 8.488 7.471 1.00 86.88 127 SER A N 1
ATOM 995 C CA . SER A 1 127 ? 12.772 9.118 6.487 1.00 86.88 127 SER A CA 1
ATOM 996 C C . SER A 1 127 ? 11.478 8.350 6.241 1.00 86.88 127 SER A C 1
ATOM 998 O O . SER A 1 127 ? 10.472 8.942 5.845 1.00 86.88 127 SER A O 1
ATOM 1000 N N . SER A 1 128 ? 11.507 7.028 6.407 1.00 85.81 128 SER A N 1
ATOM 1001 C CA . SER A 1 128 ? 10.365 6.144 6.142 1.00 85.81 128 SER A CA 1
ATOM 1002 C C . SER A 1 128 ? 9.568 5.781 7.389 1.00 85.81 128 SER A C 1
ATOM 1004 O O . SER A 1 128 ? 8.404 5.406 7.262 1.00 85.81 128 SER A O 1
ATOM 1006 N N . GLY A 1 129 ? 10.183 5.833 8.575 1.00 86.06 129 GLY A N 1
ATOM 1007 C CA . GLY A 1 129 ? 9.639 5.176 9.764 1.00 86.06 129 GLY A CA 1
ATOM 1008 C C . GLY A 1 129 ? 9.466 3.665 9.567 1.00 86.06 129 GLY A C 1
ATOM 1009 O O . GLY A 1 129 ? 8.536 3.090 10.130 1.00 86.06 129 GLY A O 1
ATOM 1010 N N . GLY A 1 130 ? 10.278 3.059 8.692 1.00 88.38 130 GLY A N 1
ATOM 1011 C CA . GLY A 1 130 ? 10.210 1.641 8.336 1.00 88.38 130 GLY A CA 1
ATOM 1012 C C . GLY A 1 130 ? 9.073 1.273 7.376 1.00 88.38 130 GLY A C 1
ATOM 1013 O O . GLY A 1 130 ? 8.826 0.091 7.147 1.00 88.38 130 GLY A O 1
ATOM 1014 N N . VAL A 1 131 ? 8.359 2.254 6.808 1.00 89.38 131 VAL A N 1
ATOM 1015 C CA . VAL A 1 131 ? 7.171 2.011 5.974 1.00 89.38 131 VAL A CA 1
ATOM 1016 C C . VAL A 1 131 ? 7.460 2.216 4.488 1.00 89.38 131 VAL A C 1
ATOM 1018 O O . VAL A 1 131 ? 7.940 3.268 4.058 1.00 89.38 131 VAL A O 1
ATOM 1021 N N . SER A 1 132 ? 7.118 1.199 3.698 1.00 93.88 132 SER A N 1
ATOM 1022 C CA . SER A 1 132 ? 7.058 1.270 2.236 1.00 93.88 132 SER A CA 1
ATOM 1023 C C . SER A 1 132 ? 5.667 1.723 1.780 1.00 93.88 132 SER A C 1
ATOM 1025 O O . SER A 1 132 ? 4.702 1.625 2.534 1.00 93.88 132 SER A O 1
ATOM 1027 N N . SER A 1 133 ? 5.573 2.305 0.584 1.00 94.00 133 SER A N 1
ATOM 1028 C CA . SER A 1 133 ? 4.288 2.738 0.022 1.00 94.00 133 SER A CA 1
ATOM 1029 C C . SER A 1 133 ? 4.352 2.927 -1.489 1.00 94.00 133 SER A C 1
ATOM 1031 O O . SER A 1 133 ? 5.405 3.249 -2.048 1.00 94.00 133 SER A O 1
ATOM 1033 N N . ALA A 1 134 ? 3.216 2.802 -2.167 1.00 94.44 134 ALA A N 1
ATOM 1034 C CA . ALA A 1 134 ? 3.112 3.041 -3.598 1.00 94.44 134 ALA A CA 1
ATOM 1035 C C . ALA A 1 134 ? 1.830 3.774 -4.006 1.00 94.44 134 ALA A C 1
ATOM 1037 O O . ALA A 1 134 ? 0.812 3.781 -3.315 1.00 94.44 134 ALA A O 1
ATOM 1038 N N . THR A 1 135 ? 1.874 4.391 -5.188 1.00 92.38 135 THR A N 1
ATOM 1039 C CA . THR A 1 135 ? 0.658 4.822 -5.898 1.00 92.38 135 THR A CA 1
ATOM 1040 C C . THR A 1 135 ? -0.145 3.618 -6.371 1.00 92.38 135 THR A C 1
ATOM 1042 O O . THR A 1 135 ? 0.452 2.630 -6.798 1.00 92.38 135 THR A O 1
ATOM 1045 N N . VAL A 1 136 ? -1.478 3.733 -6.395 1.00 91.25 136 VAL A N 1
ATOM 1046 C CA . VAL A 1 136 ? -2.348 2.632 -6.826 1.00 91.25 136 VAL A CA 1
ATOM 1047 C C . VAL A 1 136 ? -2.707 2.730 -8.303 1.00 91.25 136 VAL A C 1
ATOM 1049 O O . VAL A 1 136 ? -3.412 3.647 -8.725 1.00 91.25 136 VAL A O 1
ATOM 1052 N N . GLY A 1 137 ? -2.272 1.740 -9.078 1.00 92.31 137 GLY A N 1
ATOM 1053 C CA . GLY A 1 137 ? -2.559 1.637 -10.504 1.00 92.31 137 GLY A CA 1
ATOM 1054 C C . GLY A 1 137 ? -1.917 2.739 -11.350 1.00 92.31 137 GLY A C 1
ATOM 1055 O O . GLY A 1 137 ? -0.996 3.457 -10.956 1.00 92.31 137 GLY A O 1
ATOM 1056 N N . TYR A 1 138 ? -2.427 2.869 -12.568 1.00 92.06 138 TYR A N 1
ATOM 1057 C CA . TYR A 1 138 ? -2.017 3.877 -13.526 1.00 92.06 138 TYR A CA 1
ATOM 1058 C C . TYR A 1 138 ? -2.878 5.137 -13.405 1.00 92.06 138 TYR A C 1
ATOM 1060 O O . TYR A 1 138 ? -4.075 5.111 -13.688 1.00 92.06 138 TYR A O 1
ATOM 1068 N N . THR A 1 139 ? -2.243 6.267 -13.094 1.00 89.88 139 THR A N 1
ATOM 1069 C CA . THR A 1 139 ? -2.843 7.606 -13.197 1.00 89.88 139 THR A CA 1
ATOM 1070 C C . THR A 1 139 ? -2.673 8.192 -14.611 1.00 89.88 139 THR A C 1
ATOM 1072 O O . THR A 1 139 ? -1.541 8.469 -15.038 1.00 89.88 139 THR A O 1
ATOM 1075 N N . PRO A 1 140 ? -3.764 8.412 -15.377 1.00 88.75 140 PRO A N 1
ATOM 1076 C CA . PRO A 1 140 ? -3.721 9.120 -16.657 1.00 88.75 140 PRO A CA 1
ATOM 1077 C C . PRO A 1 140 ? -3.197 10.550 -16.508 1.00 88.75 140 PRO A C 1
ATOM 1079 O O . PRO A 1 140 ? -3.229 11.127 -15.426 1.00 88.75 140 PRO A O 1
ATOM 1082 N N . ARG A 1 141 ? -2.681 11.139 -17.592 1.00 87.94 141 ARG A N 1
ATOM 1083 C CA . ARG A 1 141 ? -2.091 12.493 -17.530 1.00 87.94 141 ARG A CA 1
ATOM 1084 C C . ARG A 1 141 ? -3.152 13.528 -17.169 1.00 87.94 141 ARG A C 1
ATOM 1086 O O . ARG A 1 141 ? -2.865 14.467 -16.446 1.00 87.94 141 ARG A O 1
ATOM 1093 N N . GLU A 1 142 ? -4.360 13.296 -17.649 1.00 88.19 142 GLU A N 1
ATOM 1094 C CA . GLU A 1 142 ? -5.533 14.153 -17.536 1.00 88.19 142 GLU A CA 1
ATOM 1095 C C . GLU A 1 142 ? -6.088 14.186 -16.105 1.00 88.19 142 GLU A C 1
ATOM 1097 O O . GLU A 1 142 ? -6.806 15.110 -15.749 1.00 88.19 142 GLU A O 1
ATOM 1102 N N . ARG A 1 143 ? -5.747 13.183 -15.281 1.00 86.88 143 ARG A N 1
ATOM 1103 C CA . ARG A 1 143 ? -6.133 13.107 -13.863 1.00 86.88 143 ARG A CA 1
ATOM 1104 C C . ARG A 1 143 ? -5.008 13.497 -12.909 1.00 86.88 143 ARG A C 1
ATOM 1106 O O . ARG A 1 143 ? -5.250 13.601 -11.712 1.00 86.88 143 ARG A O 1
ATOM 1113 N N . ALA A 1 144 ? -3.793 13.665 -13.426 1.00 84.75 144 ALA A N 1
ATOM 1114 C CA . ALA A 1 144 ? -2.629 13.922 -12.602 1.00 84.75 144 ALA A CA 1
ATOM 1115 C C . ALA A 1 144 ? -2.598 15.384 -12.139 1.00 84.75 144 ALA A C 1
ATOM 1117 O O . ALA A 1 144 ? -2.805 16.297 -12.943 1.00 84.75 144 ALA A O 1
ATOM 1118 N N . SER A 1 145 ? -2.289 15.608 -10.864 1.00 84.50 145 SER A N 1
ATOM 1119 C CA . SER A 1 145 ? -2.057 16.947 -10.327 1.00 84.50 145 SER A CA 1
ATOM 1120 C C . SER A 1 145 ? -0.811 17.592 -10.961 1.00 84.50 145 SER A C 1
ATOM 1122 O O . SER A 1 145 ? 0.075 16.888 -11.467 1.00 84.50 145 SER A O 1
ATOM 1124 N N . PRO A 1 146 ? -0.677 18.930 -10.916 1.00 83.38 146 PRO A N 1
ATOM 1125 C CA . PRO A 1 146 ? 0.542 19.609 -11.353 1.00 83.38 146 PRO A CA 1
ATOM 1126 C C . PRO A 1 146 ? 1.817 19.062 -10.688 1.00 83.38 146 PRO A C 1
ATOM 1128 O O . PRO A 1 146 ? 2.863 18.977 -11.331 1.00 83.38 146 PRO A O 1
ATOM 1131 N N . GLU A 1 147 ? 1.742 18.656 -9.422 1.00 79.50 147 GLU A N 1
ATOM 1132 C CA . GLU A 1 147 ? 2.841 18.050 -8.661 1.00 79.50 147 GLU A CA 1
ATOM 1133 C C . GLU A 1 147 ? 3.175 16.647 -9.174 1.00 79.50 147 GLU A C 1
ATOM 1135 O O . GLU A 1 147 ? 4.344 16.332 -9.400 1.00 79.50 147 GLU A O 1
ATOM 1140 N N . GLU A 1 148 ? 2.164 15.814 -9.428 1.00 82.94 148 GLU A N 1
ATOM 1141 C CA . GLU A 1 148 ? 2.353 14.480 -10.008 1.00 82.94 148 GLU A CA 1
ATOM 1142 C C . GLU A 1 148 ? 3.019 14.574 -11.392 1.00 82.94 148 GLU A C 1
ATOM 1144 O O . GLU A 1 148 ? 3.951 13.819 -11.705 1.00 82.94 148 GLU A O 1
ATOM 1149 N N . LEU A 1 149 ? 2.615 15.560 -12.201 1.00 79.62 149 LEU A N 1
ATOM 1150 C CA . LEU A 1 149 ? 3.188 15.827 -13.523 1.00 79.62 149 LEU A CA 1
ATOM 1151 C C . LEU A 1 149 ? 4.657 16.273 -13.488 1.00 79.62 149 LEU A C 1
ATOM 1153 O O . LEU A 1 149 ? 5.351 16.095 -14.494 1.00 79.62 149 LEU A O 1
ATOM 1157 N N . LYS A 1 150 ? 5.158 16.776 -12.351 1.00 74.00 150 LYS A N 1
ATOM 1158 C CA . LYS A 1 150 ? 6.580 17.119 -12.154 1.00 74.00 150 LYS A CA 1
ATOM 1159 C C . LYS A 1 150 ? 7.479 15.896 -11.933 1.00 74.00 150 LYS A C 1
ATOM 1161 O O . LYS A 1 150 ? 8.693 16.054 -11.843 1.00 74.00 150 LYS A O 1
ATOM 1166 N N . GLY A 1 151 ? 6.925 14.677 -11.922 1.00 65.88 151 GLY A N 1
ATOM 1167 C CA . GLY A 1 151 ? 7.725 13.453 -12.030 1.00 65.88 151 GLY A CA 1
ATOM 1168 C C . GLY A 1 151 ? 7.506 12.387 -10.964 1.00 65.88 151 GLY A C 1
ATOM 1169 O O . GLY A 1 151 ? 8.304 11.453 -10.905 1.00 65.88 151 GLY A O 1
ATOM 1170 N N . LEU A 1 152 ? 6.451 12.513 -10.155 1.00 78.25 152 LEU A N 1
ATOM 1171 C CA . LEU A 1 152 ? 6.091 11.574 -9.080 1.00 78.25 152 LEU A CA 1
ATOM 1172 C C . LEU A 1 152 ? 4.689 10.976 -9.258 1.00 78.25 152 LEU A C 1
ATOM 1174 O O . LEU A 1 152 ? 4.094 10.472 -8.305 1.00 78.25 152 LEU A O 1
ATOM 1178 N N . ARG A 1 153 ? 4.161 11.032 -10.488 1.00 87.56 153 ARG A N 1
ATOM 1179 C CA . ARG A 1 153 ? 2.838 10.501 -10.830 1.00 87.56 153 ARG A CA 1
ATOM 1180 C C . ARG A 1 153 ? 2.675 9.024 -10.481 1.00 87.56 153 ARG A C 1
ATOM 1182 O O . ARG A 1 153 ? 1.611 8.626 -10.033 1.00 87.56 153 ARG A O 1
ATOM 1189 N N . HIS A 1 154 ? 3.723 8.233 -10.685 1.00 92.00 154 HIS A N 1
ATOM 1190 C CA . HIS A 1 154 ? 3.767 6.823 -10.316 1.00 92.00 154 HIS A CA 1
ATOM 1191 C C . HIS A 1 154 ? 5.014 6.612 -9.473 1.00 92.00 154 HIS A C 1
ATOM 1193 O O . HIS A 1 154 ? 6.124 6.866 -9.950 1.00 92.00 154 HIS A O 1
ATOM 1199 N N . ARG A 1 155 ? 4.846 6.178 -8.226 1.00 92.88 155 ARG A N 1
ATOM 1200 C CA . ARG A 1 155 ? 5.960 6.032 -7.284 1.00 92.88 155 ARG A CA 1
ATOM 1201 C C . ARG A 1 155 ? 5.839 4.768 -6.453 1.00 92.88 155 ARG A C 1
ATOM 1203 O O . ARG A 1 155 ? 4.734 4.335 -6.136 1.00 92.88 155 ARG A O 1
ATOM 1210 N N . LEU A 1 156 ? 7.001 4.225 -6.119 1.00 96.00 156 LEU A N 1
ATOM 1211 C CA . LEU A 1 156 ? 7.206 3.107 -5.214 1.00 96.00 156 LEU A CA 1
ATOM 1212 C C . LEU A 1 156 ? 8.319 3.502 -4.242 1.00 96.00 156 LEU A C 1
ATOM 1214 O O . LEU A 1 156 ? 9.483 3.599 -4.637 1.00 96.00 156 LEU A O 1
ATOM 1218 N N . TYR A 1 157 ? 7.949 3.764 -2.995 1.00 96.12 157 TYR A N 1
ATOM 1219 C CA . TYR A 1 157 ? 8.869 3.986 -1.892 1.00 96.12 157 TYR A CA 1
ATOM 1220 C C . TYR A 1 157 ? 9.185 2.663 -1.206 1.00 96.12 157 TYR A C 1
ATOM 1222 O O . TYR A 1 157 ? 8.273 1.932 -0.830 1.00 96.12 157 TYR A O 1
ATOM 1230 N N . ILE A 1 158 ? 10.474 2.386 -1.023 1.00 97.00 158 ILE A N 1
ATOM 1231 C CA . ILE A 1 158 ? 10.969 1.177 -0.362 1.00 97.00 158 ILE A CA 1
ATOM 1232 C C . ILE A 1 158 ? 11.840 1.592 0.821 1.00 97.00 158 ILE A C 1
ATOM 1234 O O . ILE A 1 158 ? 12.853 2.269 0.624 1.00 97.00 158 ILE A O 1
ATOM 1238 N N . ALA A 1 159 ? 11.458 1.193 2.033 1.00 95.88 159 ALA A N 1
ATOM 1239 C CA . ALA A 1 159 ? 12.256 1.454 3.230 1.00 95.88 159 ALA A CA 1
ATOM 1240 C C . ALA A 1 159 ? 13.494 0.532 3.303 1.00 95.88 159 ALA A C 1
ATOM 1242 O O . ALA A 1 159 ? 13.450 -0.605 2.824 1.00 95.88 159 ALA A O 1
ATOM 1243 N N . GLU A 1 160 ? 14.592 1.013 3.904 1.00 93.50 160 GLU A N 1
ATOM 1244 C CA . GLU A 1 160 ? 15.921 0.361 3.922 1.00 93.50 160 GLU A CA 1
ATOM 1245 C C . GLU A 1 160 ? 15.871 -1.132 4.276 1.00 93.50 160 GLU A C 1
ATOM 1247 O O . GLU A 1 160 ? 16.471 -1.942 3.571 1.00 93.50 160 GLU A O 1
ATOM 1252 N N . ASN A 1 161 ? 15.078 -1.520 5.274 1.00 92.62 161 ASN A N 1
ATOM 1253 C CA . ASN A 1 161 ? 15.011 -2.898 5.775 1.00 92.62 161 ASN A CA 1
ATOM 1254 C C . ASN A 1 161 ? 13.723 -3.640 5.384 1.00 92.62 161 ASN A C 1
ATOM 1256 O O . ASN A 1 161 ? 13.325 -4.596 6.041 1.00 92.62 161 ASN A O 1
ATOM 1260 N N . THR A 1 162 ? 13.039 -3.193 4.329 1.00 94.25 162 THR A N 1
ATOM 1261 C CA . THR A 1 162 ? 11.802 -3.843 3.877 1.00 94.25 162 THR A CA 1
ATOM 1262 C C . THR A 1 162 ? 12.090 -5.172 3.177 1.00 94.25 162 THR A C 1
ATOM 1264 O O . THR A 1 162 ? 12.880 -5.231 2.234 1.00 94.25 162 THR A O 1
ATOM 1267 N N . GLU A 1 163 ? 11.382 -6.221 3.587 1.00 96.94 163 GLU A N 1
ATOM 1268 C CA . GLU A 1 163 ? 11.440 -7.551 2.980 1.00 96.94 163 GLU A CA 1
ATOM 1269 C C . GLU A 1 163 ? 10.808 -7.605 1.578 1.00 96.94 163 GLU A C 1
ATOM 1271 O O . GLU A 1 163 ? 9.905 -6.839 1.230 1.00 96.94 163 GLU A O 1
ATOM 1276 N N . ALA A 1 164 ? 11.235 -8.573 0.760 1.00 98.00 164 ALA A N 1
ATOM 1277 C CA . ALA A 1 164 ? 10.766 -8.701 -0.623 1.00 98.00 164 ALA A CA 1
ATOM 1278 C C . ALA A 1 164 ? 9.240 -8.888 -0.746 1.00 98.00 164 ALA A C 1
ATOM 1280 O O . ALA A 1 164 ? 8.645 -8.414 -1.713 1.00 98.00 164 ALA A O 1
ATOM 1281 N N . HIS A 1 165 ? 8.589 -9.546 0.220 1.00 97.81 165 HIS A N 1
ATOM 1282 C CA . HIS A 1 165 ? 7.135 -9.739 0.197 1.00 97.81 165 HIS A CA 1
ATOM 1283 C C . HIS A 1 165 ? 6.365 -8.437 0.459 1.00 97.81 165 HIS A C 1
ATOM 1285 O O . HIS A 1 165 ? 5.349 -8.195 -0.186 1.00 97.81 165 HIS A O 1
ATOM 1291 N N . THR A 1 166 ? 6.878 -7.551 1.315 1.00 97.12 166 THR A N 1
ATOM 1292 C CA . THR A 1 166 ? 6.309 -6.213 1.514 1.00 97.12 166 THR A CA 1
ATOM 1293 C C . THR A 1 166 ? 6.503 -5.351 0.267 1.00 97.12 166 THR A C 1
ATOM 1295 O O . THR A 1 166 ? 5.587 -4.659 -0.155 1.00 97.12 166 THR A O 1
ATOM 1298 N N . ILE A 1 167 ? 7.649 -5.444 -0.416 1.00 98.44 167 ILE A N 1
ATOM 1299 C CA . ILE A 1 167 ? 7.807 -4.777 -1.721 1.00 98.44 167 ILE A CA 1
ATOM 1300 C C . ILE A 1 167 ? 6.825 -5.367 -2.747 1.00 98.44 167 ILE A C 1
ATOM 1302 O O . ILE A 1 167 ? 6.290 -4.637 -3.577 1.00 98.44 167 ILE A O 1
ATOM 1306 N N . ALA A 1 168 ? 6.549 -6.675 -2.697 1.00 98.62 168 ALA A N 1
ATOM 1307 C CA . ALA A 1 168 ? 5.557 -7.300 -3.567 1.00 98.62 168 ALA A CA 1
ATOM 1308 C C . ALA A 1 168 ? 4.129 -6.803 -3.271 1.00 98.62 168 ALA A C 1
ATOM 1310 O O . ALA A 1 168 ? 3.376 -6.599 -4.224 1.00 98.62 168 ALA A O 1
ATOM 1311 N N . HIS A 1 169 ? 3.786 -6.535 -2.006 1.00 98.12 169 HIS A N 1
ATOM 1312 C CA . HIS A 1 169 ? 2.548 -5.847 -1.615 1.00 98.12 169 HIS A CA 1
ATOM 1313 C C . HIS A 1 169 ? 2.456 -4.466 -2.278 1.00 98.12 169 HIS A C 1
ATOM 1315 O O . HIS A 1 169 ? 1.482 -4.166 -2.967 1.00 98.12 169 HIS A O 1
ATOM 1321 N N . GLU A 1 170 ? 3.520 -3.664 -2.197 1.00 98.06 170 GLU A N 1
ATOM 1322 C CA . GLU A 1 170 ? 3.554 -2.355 -2.861 1.00 98.06 170 GLU A CA 1
ATOM 1323 C C . GLU A 1 170 ? 3.489 -2.453 -4.392 1.00 98.06 170 GLU A C 1
ATOM 1325 O O . GLU A 1 170 ? 2.875 -1.618 -5.056 1.00 98.06 170 GLU A O 1
ATOM 1330 N N . ILE A 1 171 ? 4.073 -3.498 -4.988 1.00 98.31 171 ILE A N 1
ATOM 1331 C CA . ILE A 1 171 ? 3.870 -3.796 -6.412 1.00 98.31 171 ILE A CA 1
ATOM 1332 C C . ILE A 1 171 ? 2.390 -4.110 -6.685 1.00 98.31 171 ILE A C 1
ATOM 1334 O O . ILE A 1 171 ? 1.863 -3.662 -7.701 1.00 98.31 171 ILE A O 1
ATOM 1338 N N . GLY A 1 172 ? 1.693 -4.812 -5.789 1.00 97.19 172 GLY A N 1
ATOM 1339 C CA . GLY A 1 172 ? 0.244 -5.019 -5.869 1.00 97.19 172 GLY A CA 1
ATOM 1340 C C . GLY A 1 172 ? -0.519 -3.696 -5.986 1.00 97.19 172 GLY A C 1
ATOM 1341 O O . GLY A 1 172 ? -1.320 -3.528 -6.913 1.00 97.19 172 GLY A O 1
ATOM 1342 N N . HIS A 1 173 ? -0.179 -2.715 -5.143 1.00 96.12 173 HIS A N 1
ATOM 1343 C CA . HIS A 1 173 ? -0.687 -1.348 -5.270 1.00 96.12 173 HIS A CA 1
ATOM 1344 C C . HIS A 1 173 ? -0.353 -0.733 -6.624 1.00 96.12 173 HIS A C 1
ATOM 1346 O O . HIS A 1 173 ? -1.273 -0.320 -7.331 1.00 96.12 173 HIS A O 1
ATOM 1352 N N . VAL A 1 174 ? 0.916 -0.743 -7.053 1.00 95.94 174 VAL A N 1
ATOM 1353 C CA . VAL A 1 174 ? 1.317 -0.243 -8.384 1.00 95.94 174 VAL A CA 1
ATOM 1354 C C . VAL A 1 174 ? 0.425 -0.823 -9.479 1.00 95.94 174 VAL A C 1
ATOM 1356 O O . VAL A 1 174 ? 0.056 -0.108 -10.405 1.00 95.94 174 VAL A O 1
ATOM 1359 N N . LEU A 1 175 ? 0.027 -2.087 -9.372 1.00 94.75 175 LEU A N 1
ATOM 1360 C CA . LEU A 1 175 ? -0.796 -2.784 -10.358 1.00 94.75 175 LEU A CA 1
ATOM 1361 C C . LEU A 1 175 ? -2.309 -2.574 -10.202 1.00 94.75 175 LEU A C 1
ATOM 1363 O O . LEU A 1 175 ? -3.075 -3.032 -11.054 1.00 94.75 175 LEU A O 1
ATOM 1367 N N . GLY A 1 176 ? -2.741 -1.828 -9.191 1.00 91.88 176 GLY A N 1
ATOM 1368 C CA . GLY A 1 176 ? -4.120 -1.379 -9.023 1.00 91.88 176 GLY A CA 1
ATOM 1369 C C . GLY A 1 176 ? -4.905 -2.087 -7.924 1.00 91.88 176 GLY A C 1
ATOM 1370 O O . GLY A 1 176 ? -6.097 -1.808 -7.812 1.00 91.88 176 GLY A O 1
ATOM 1371 N N . LEU A 1 177 ? -4.275 -2.962 -7.134 1.00 92.12 177 LEU A N 1
ATOM 1372 C CA . LEU A 1 177 ? -4.921 -3.577 -5.976 1.00 92.12 177 LEU A CA 1
ATOM 1373 C C . LEU A 1 177 ? -5.021 -2.573 -4.819 1.00 92.12 177 LEU A C 1
ATOM 1375 O O . LEU A 1 177 ? -4.050 -1.890 -4.483 1.00 92.12 177 LEU A O 1
ATOM 1379 N N . GLY A 1 178 ? -6.200 -2.483 -4.206 1.00 91.50 178 GLY A N 1
ATOM 1380 C CA . GLY A 1 178 ? -6.377 -1.839 -2.905 1.00 91.50 178 GLY A CA 1
ATOM 1381 C C . GLY A 1 178 ? -6.037 -2.799 -1.766 1.00 91.50 178 GLY A C 1
ATOM 1382 O O . GLY A 1 178 ? -5.799 -3.979 -1.996 1.00 91.50 178 GLY A O 1
ATOM 1383 N N . HIS A 1 179 ? -6.032 -2.300 -0.532 1.00 94.50 179 HIS A N 1
ATOM 1384 C CA . HIS A 1 179 ? -6.001 -3.184 0.629 1.00 94.50 179 HIS A CA 1
ATOM 1385 C C . HIS A 1 179 ? -7.305 -3.983 0.732 1.00 94.50 179 HIS A C 1
ATOM 1387 O O . HIS A 1 179 ? -8.389 -3.398 0.645 1.00 94.50 179 HIS A O 1
ATOM 1393 N N . GLU A 1 180 ? -7.217 -5.284 1.004 1.00 95.44 180 GLU A N 1
ATOM 1394 C CA . GLU A 1 180 ? -8.395 -6.161 1.040 1.00 95.44 180 GLU A CA 1
ATOM 1395 C C . GLU A 1 180 ? -9.344 -5.779 2.191 1.00 95.44 180 GLU A C 1
ATOM 1397 O O . GLU A 1 180 ? -10.556 -5.661 2.007 1.00 95.44 180 GLU A O 1
ATOM 1402 N N . MET A 1 181 ? -8.804 -5.420 3.364 1.00 94.81 181 MET A N 1
ATOM 1403 C CA . MET A 1 181 ? -9.608 -4.890 4.475 1.00 94.81 181 MET A CA 1
ATOM 1404 C C . MET A 1 181 ? -10.130 -3.464 4.243 1.00 94.81 181 MET A C 1
ATOM 1406 O O . MET A 1 181 ? -10.710 -2.886 5.150 1.00 94.81 181 MET A O 1
ATOM 1410 N N . SER A 1 182 ? -9.925 -2.847 3.077 1.00 92.50 182 SER A N 1
ATOM 1411 C CA . SER A 1 182 ? -10.594 -1.590 2.699 1.00 92.50 182 SER A CA 1
ATOM 1412 C C . SER A 1 182 ? -11.807 -1.821 1.793 1.00 92.50 182 SER A C 1
ATOM 1414 O O . SER A 1 182 ? -12.408 -0.849 1.321 1.00 92.50 182 SER A O 1
ATOM 1416 N N . ARG A 1 183 ? -12.188 -3.073 1.522 1.00 91.75 183 ARG A N 1
ATOM 1417 C CA . ARG A 1 183 ? -13.373 -3.365 0.714 1.00 91.75 183 ARG A CA 1
ATOM 1418 C C . ARG A 1 183 ? -14.673 -2.919 1.403 1.00 91.75 183 ARG A C 1
ATOM 1420 O O . ARG A 1 183 ? -14.747 -2.942 2.635 1.00 91.75 183 ARG A O 1
ATOM 1427 N N . PRO A 1 184 ? -15.723 -2.557 0.641 1.00 90.81 184 PRO A N 1
ATOM 1428 C CA . PRO A 1 184 ? -16.989 -2.124 1.231 1.00 90.81 184 PRO A CA 1
ATOM 1429 C C . PRO A 1 184 ? -17.825 -3.234 1.874 1.00 90.81 184 PRO A C 1
ATOM 1431 O O . PRO A 1 184 ? -18.786 -2.920 2.566 1.00 90.81 184 PRO A O 1
ATOM 1434 N N . ASP A 1 185 ? -17.504 -4.501 1.623 1.00 92.81 185 ASP A N 1
ATOM 1435 C CA . ASP A 1 185 ? -18.118 -5.689 2.233 1.00 92.81 185 ASP A CA 1
ATOM 1436 C C . ASP A 1 185 ? -17.249 -6.301 3.346 1.00 92.81 185 ASP A C 1
ATOM 1438 O O . ASP A 1 185 ? -17.593 -7.344 3.892 1.00 92.81 185 ASP A O 1
ATOM 1442 N N . ARG A 1 186 ? -16.124 -5.668 3.721 1.00 94.81 186 ARG A N 1
ATOM 1443 C CA . ARG A 1 186 ? -15.171 -6.258 4.678 1.00 94.81 186 ARG A CA 1
ATOM 1444 C C . ARG A 1 186 ? -15.819 -6.642 6.011 1.00 94.81 186 ARG A C 1
ATOM 1446 O O . ARG A 1 186 ? -15.381 -7.604 6.629 1.00 94.81 186 ARG A O 1
ATOM 1453 N N . ASP A 1 187 ? -16.811 -5.872 6.471 1.00 95.12 187 ASP A N 1
ATOM 1454 C CA . ASP A 1 187 ? -17.354 -5.993 7.829 1.00 95.12 187 ASP A CA 1
ATOM 1455 C C . ASP A 1 187 ? -18.183 -7.291 7.987 1.00 95.12 187 ASP A C 1
ATOM 1457 O O . ASP A 1 187 ? -18.512 -7.701 9.102 1.00 95.12 187 ASP A O 1
ATOM 1461 N N . ASP A 1 188 ? -18.437 -8.008 6.882 1.00 95.12 188 ASP A N 1
ATOM 1462 C CA . ASP A 1 188 ? -18.988 -9.365 6.889 1.00 95.12 188 ASP A CA 1
ATOM 1463 C C . ASP A 1 188 ? -17.944 -10.432 7.279 1.00 95.12 188 ASP A C 1
ATOM 1465 O O . ASP A 1 188 ? -18.309 -11.481 7.838 1.00 95.12 188 ASP A O 1
ATOM 1469 N N . PHE A 1 189 ? -16.657 -10.145 7.045 1.00 96.75 189 PHE A N 1
ATOM 1470 C CA . PHE A 1 189 ? -15.527 -11.082 7.120 1.00 96.75 189 PHE A CA 1
ATOM 1471 C C . PHE A 1 189 ? -14.500 -10.737 8.203 1.00 96.75 189 PHE A C 1
ATOM 1473 O O . PHE A 1 189 ? -13.915 -11.638 8.809 1.00 96.75 189 PHE A O 1
ATOM 1480 N N . VAL A 1 190 ? -14.267 -9.450 8.456 1.00 97.81 190 VAL A N 1
ATOM 1481 C CA . VAL A 1 190 ? -13.282 -8.947 9.419 1.00 97.81 190 VAL A CA 1
ATOM 1482 C C . VAL A 1 190 ? -13.910 -7.929 10.359 1.00 97.81 190 VAL A C 1
ATOM 1484 O O . VAL A 1 190 ? -14.877 -7.254 10.028 1.00 97.81 190 VAL A O 1
ATOM 1487 N N . GLU A 1 191 ? -13.341 -7.807 11.551 1.00 97.75 191 GLU A N 1
ATOM 1488 C CA . GLU A 1 191 ? -13.727 -6.803 12.534 1.00 97.75 191 GLU A CA 1
ATOM 1489 C C . GLU A 1 191 ? -12.582 -5.804 12.713 1.00 97.75 191 GLU A C 1
ATOM 1491 O O . GLU A 1 191 ? -11.511 -6.163 13.209 1.00 97.75 191 GLU A O 1
ATOM 1496 N N . PHE A 1 192 ? -12.820 -4.549 12.323 1.00 97.81 192 PHE A N 1
ATOM 1497 C CA . PHE A 1 192 ? -11.910 -3.436 12.581 1.00 97.81 192 PHE A CA 1
ATOM 1498 C C . PHE A 1 192 ? -12.246 -2.754 13.915 1.00 97.81 192 PHE A C 1
ATOM 1500 O O . PHE A 1 192 ? -13.347 -2.246 14.121 1.00 97.81 192 PHE A O 1
ATOM 1507 N N . ARG A 1 193 ? -11.269 -2.700 14.819 1.00 97.44 193 ARG A N 1
ATOM 1508 C CA . ARG A 1 193 ? -11.372 -2.123 16.163 1.00 97.44 193 ARG A CA 1
ATOM 1509 C C . ARG A 1 193 ? -10.474 -0.903 16.282 1.00 97.44 193 ARG A C 1
ATOM 1511 O O . ARG A 1 193 ? -9.377 -0.963 16.833 1.00 97.44 193 ARG A O 1
ATOM 1518 N N . CYS A 1 194 ? -10.962 0.230 15.791 1.00 97.44 194 CYS A N 1
ATOM 1519 C CA . CYS A 1 194 ? -10.222 1.492 15.772 1.00 97.44 194 CYS A CA 1
ATOM 1520 C C . CYS A 1 194 ? -9.590 1.881 17.126 1.00 97.44 194 CYS A C 1
ATOM 1522 O O . CYS A 1 194 ? -8.459 2.363 17.170 1.00 97.44 194 CYS A O 1
ATOM 1524 N N . THR A 1 195 ? -10.278 1.610 18.241 1.00 96.75 195 THR A N 1
ATOM 1525 C CA . THR A 1 195 ? -9.797 1.914 19.602 1.00 96.75 195 THR A CA 1
ATOM 1526 C C . THR A 1 195 ? -8.560 1.125 20.027 1.00 96.75 195 THR A C 1
ATOM 1528 O O . THR A 1 195 ? -7.943 1.455 21.037 1.00 96.75 195 THR A O 1
ATOM 1531 N N . LYS A 1 196 ? -8.182 0.098 19.262 1.00 97.31 196 LYS A N 1
ATOM 1532 C CA . LYS A 1 196 ? -7.006 -0.747 19.491 1.00 97.31 196 LYS A CA 1
ATOM 1533 C C . LYS A 1 196 ? -5.790 -0.341 18.651 1.00 97.31 196 LYS A C 1
ATOM 1535 O O . LYS A 1 196 ? -4.725 -0.946 18.768 1.00 97.31 196 LYS A O 1
ATOM 1540 N N . LEU A 1 197 ? -5.924 0.688 17.812 1.00 96.19 197 LEU A N 1
ATOM 1541 C CA . LEU A 1 197 ? -4.795 1.256 17.084 1.00 96.19 197 LEU A CA 1
ATOM 1542 C C . LEU A 1 197 ? -3.884 2.054 18.016 1.00 96.19 197 LEU A C 1
ATOM 1544 O O . LEU A 1 197 ? -4.333 2.850 18.849 1.00 96.19 197 LEU A O 1
ATOM 1548 N N . LYS A 1 198 ? -2.574 1.899 17.822 1.00 95.75 198 LYS A N 1
ATOM 1549 C CA . LYS A 1 198 ? -1.574 2.713 18.508 1.00 95.75 198 LYS A CA 1
ATOM 1550 C C . LYS A 1 198 ? -1.753 4.188 18.144 1.00 95.75 198 LYS A C 1
ATOM 1552 O O . LYS A 1 198 ? -1.980 4.545 16.991 1.00 95.75 198 LYS A O 1
ATOM 1557 N N . GLY A 1 199 ? -1.594 5.056 19.140 1.00 95.19 199 GLY A N 1
ATOM 1558 C CA . GLY A 1 199 ? -1.582 6.504 18.941 1.00 95.19 199 GLY A CA 1
ATOM 1559 C C . GLY A 1 199 ? -2.958 7.170 18.897 1.00 95.19 199 GLY A C 1
ATOM 1560 O O . GLY A 1 199 ? -3.002 8.372 18.656 1.00 95.19 199 GLY A O 1
ATOM 1561 N N . LEU A 1 200 ? -4.061 6.457 19.177 1.00 96.12 200 LEU A N 1
ATOM 1562 C CA . LEU A 1 200 ? -5.398 7.071 19.220 1.00 96.12 200 LEU A CA 1
ATOM 1563 C C . LEU A 1 200 ? -5.467 8.234 20.220 1.00 96.12 200 LEU A C 1
ATOM 1565 O O . LEU A 1 200 ? -5.916 9.317 19.861 1.00 96.12 200 LEU A O 1
ATOM 1569 N N . ALA A 1 201 ? -4.965 8.052 21.445 1.00 96.56 201 ALA A N 1
ATOM 1570 C CA . ALA A 1 201 ? -4.947 9.119 22.449 1.00 96.56 201 ALA A CA 1
ATOM 1571 C C . ALA A 1 201 ? -4.164 10.356 21.965 1.00 96.56 201 ALA A C 1
ATOM 1573 O O . ALA A 1 201 ? -4.645 11.482 22.065 1.00 96.56 201 ALA A O 1
ATOM 1574 N N . SER A 1 202 ? -2.988 10.152 21.364 1.00 96.69 202 SER A N 1
ATOM 1575 C CA . SER A 1 202 ? -2.184 11.237 20.791 1.00 96.69 202 SER A CA 1
ATOM 1576 C C . SER A 1 202 ? -2.884 11.927 19.617 1.00 96.69 202 SER A C 1
ATOM 1578 O O . SER A 1 202 ? -2.807 13.148 19.496 1.00 96.69 202 SER A O 1
ATOM 1580 N N . ALA A 1 203 ? -3.591 11.172 18.773 1.00 97.06 203 ALA A N 1
ATOM 1581 C CA . ALA A 1 203 ? -4.367 11.720 17.666 1.00 97.06 203 ALA A CA 1
ATOM 1582 C C . ALA A 1 203 ? -5.560 12.553 18.155 1.00 97.06 203 ALA A C 1
ATOM 1584 O O . ALA A 1 203 ? -5.817 13.613 17.591 1.00 97.06 203 ALA A O 1
ATOM 1585 N N . ILE A 1 204 ? -6.241 12.126 19.225 1.00 98.06 204 ILE A N 1
ATOM 1586 C CA . ILE A 1 204 ? -7.311 12.900 19.870 1.00 98.06 204 ILE A CA 1
ATOM 1587 C C . ILE A 1 204 ? -6.755 14.233 20.376 1.00 98.06 204 ILE A C 1
ATOM 1589 O O . ILE A 1 204 ? -7.264 15.281 19.989 1.00 98.06 204 ILE A O 1
ATOM 1593 N N . LEU A 1 205 ? -5.663 14.213 21.149 1.00 97.31 205 LEU A N 1
ATOM 1594 C CA . LEU A 1 205 ? -5.035 15.436 21.665 1.00 97.31 205 LEU A CA 1
ATOM 1595 C C . LEU A 1 205 ? -4.569 16.366 20.535 1.00 97.31 205 LEU A C 1
ATOM 1597 O O . LEU A 1 205 ? -4.781 17.577 20.588 1.00 97.31 205 LEU A O 1
ATOM 1601 N N . SER A 1 206 ? -3.974 15.801 19.479 1.00 95.81 206 SER A N 1
ATOM 1602 C CA . SER A 1 206 ? -3.549 16.569 18.306 1.00 95.81 206 SER A CA 1
ATOM 1603 C C . SER A 1 206 ? -4.721 17.145 17.511 1.00 95.81 206 SER A C 1
ATOM 1605 O O . SER A 1 206 ? -4.545 18.166 16.848 1.00 95.81 206 SER A O 1
ATOM 1607 N N . ALA A 1 207 ? -5.877 16.486 17.503 1.00 97.50 207 ALA A N 1
ATOM 1608 C CA . ALA A 1 207 ? -7.072 16.994 16.850 1.00 97.50 207 ALA A CA 1
ATOM 1609 C C . ALA A 1 207 ? -7.736 18.088 17.696 1.00 97.50 207 ALA A C 1
ATOM 1611 O O . ALA A 1 207 ? -8.149 19.098 17.132 1.00 97.50 207 ALA A O 1
ATOM 1612 N N . GLN A 1 208 ? -7.789 17.919 19.020 1.00 97.56 208 GLN A N 1
ATOM 1613 C CA . GLN A 1 208 ? -8.343 18.894 19.967 1.00 97.56 208 GLN A CA 1
ATOM 1614 C C . GLN A 1 208 ? -7.577 20.216 19.981 1.00 97.56 208 GLN A C 1
ATOM 1616 O O . GLN A 1 208 ? -8.179 21.271 20.142 1.00 97.56 208 GLN A O 1
ATOM 1621 N N . SER A 1 209 ? -6.257 20.186 19.783 1.00 96.94 209 SER A N 1
ATOM 1622 C CA . SER A 1 209 ? -5.440 21.405 19.765 1.00 96.94 209 SER A CA 1
ATOM 1623 C C . SER A 1 209 ? -5.637 22.275 18.517 1.00 96.94 209 SER A C 1
ATOM 1625 O O . SER A 1 209 ? -5.104 23.383 18.450 1.00 96.94 209 SER A O 1
ATOM 1627 N N . LYS A 1 210 ? -6.385 21.802 17.510 1.00 97.38 210 LYS A N 1
ATOM 1628 C CA . LYS A 1 210 ? -6.659 22.557 16.282 1.00 97.38 210 LYS A CA 1
ATOM 1629 C C . LYS A 1 210 ? -7.869 23.475 16.501 1.00 97.38 210 LYS A C 1
ATOM 1631 O O . LYS A 1 210 ? -8.951 22.952 16.755 1.00 97.38 210 LYS A O 1
ATOM 1636 N N . PRO A 1 211 ? -7.755 24.802 16.279 1.00 97.50 211 PRO A N 1
ATOM 1637 C CA . PRO A 1 211 ? -8.864 25.741 16.489 1.00 97.50 211 PRO A CA 1
ATOM 1638 C C . PRO A 1 211 ? -10.157 25.368 15.755 1.00 97.50 211 PRO A C 1
ATOM 1640 O O . PRO A 1 211 ? -11.237 25.517 16.301 1.00 97.50 211 PRO A O 1
ATOM 1643 N N . LYS A 1 212 ? -10.056 24.795 14.548 1.00 97.06 212 LYS A N 1
ATOM 1644 C CA . LYS A 1 212 ? -11.217 24.344 13.758 1.00 97.06 212 LYS A CA 1
ATOM 1645 C C . LYS A 1 212 ? -12.036 23.206 14.395 1.00 97.06 212 LYS A C 1
ATOM 1647 O O . LYS A 1 212 ? -13.087 22.865 13.871 1.00 97.06 212 LYS A O 1
ATOM 1652 N N . ASN A 1 213 ? -11.524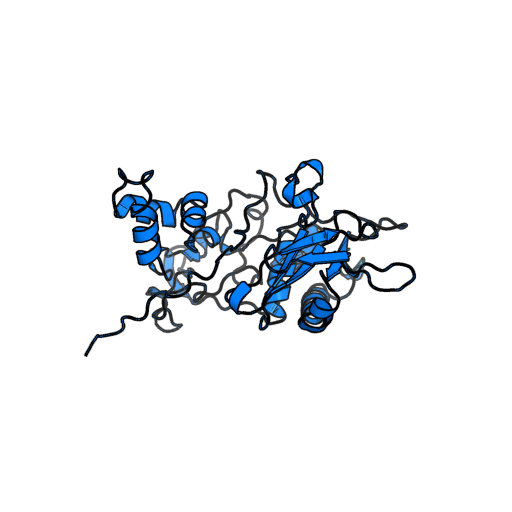 22.587 15.458 1.00 97.25 213 ASN A N 1
ATOM 1653 C CA . ASN A 1 213 ? -12.153 21.482 16.176 1.00 97.25 213 ASN A CA 1
ATOM 1654 C C . ASN A 1 213 ? -12.563 21.884 17.609 1.00 97.25 213 ASN A C 1
ATOM 1656 O O . ASN A 1 213 ? -12.849 20.993 18.403 1.00 97.25 213 ASN A O 1
ATOM 1660 N N . SER A 1 214 ? -12.565 23.181 17.957 1.00 96.69 214 SER A N 1
ATOM 1661 C CA . SER A 1 214 ? -12.864 23.669 19.318 1.00 96.69 214 SER A CA 1
ATOM 1662 C C . SER A 1 214 ? -14.229 23.232 19.841 1.00 96.69 214 SER A C 1
ATOM 1664 O O . SER A 1 214 ? -14.385 23.016 21.039 1.00 96.69 214 SER A O 1
ATOM 1666 N N . ASP A 1 215 ? -15.190 23.081 18.934 1.00 97.75 215 ASP A N 1
ATOM 1667 C CA . ASP A 1 215 ? -16.584 22.789 19.270 1.00 97.75 215 ASP A CA 1
ATOM 1668 C C . ASP A 1 215 ? -16.861 21.280 19.327 1.00 97.75 215 ASP A C 1
ATOM 1670 O O . ASP A 1 215 ? -17.967 20.863 19.660 1.00 97.75 215 ASP A O 1
ATOM 1674 N N . LEU A 1 216 ? -15.866 20.447 18.997 1.00 97.81 216 LEU A N 1
ATOM 1675 C CA . LEU A 1 216 ? -15.994 18.996 19.023 1.00 97.81 216 LEU A CA 1
ATOM 1676 C C . LEU A 1 216 ? -15.591 18.441 20.391 1.00 97.81 216 LEU A C 1
ATOM 1678 O O . LEU A 1 216 ? -14.501 18.696 20.909 1.00 97.81 216 LEU A O 1
ATOM 1682 N N . THR A 1 217 ? -16.439 17.582 20.941 1.00 98.06 217 THR A N 1
ATOM 1683 C CA . THR A 1 217 ? -16.127 16.786 22.128 1.00 98.06 217 THR A CA 1
ATOM 1684 C C . THR A 1 217 ? -15.037 15.746 21.838 1.00 98.06 217 THR A C 1
ATOM 1686 O O . THR A 1 217 ? -14.788 15.346 20.697 1.00 98.06 217 THR A O 1
ATOM 1689 N N . VAL A 1 218 ? -14.412 15.225 22.901 1.00 97.56 218 VAL A N 1
ATOM 1690 C CA . VAL A 1 218 ? -13.464 14.094 22.815 1.00 97.56 218 VAL A CA 1
ATOM 1691 C C . VAL A 1 218 ? -14.079 12.904 22.068 1.00 97.56 218 VAL A C 1
ATOM 1693 O O . VAL A 1 218 ? -13.411 12.274 21.246 1.00 97.56 218 VAL A O 1
ATOM 1696 N N . LEU A 1 219 ? -15.354 12.604 22.339 1.00 97.81 219 LEU A N 1
ATOM 1697 C CA . LEU A 1 219 ? -16.064 11.481 21.732 1.00 97.81 219 LEU A CA 1
ATOM 1698 C C . LEU A 1 219 ? -16.281 11.696 20.229 1.00 97.81 219 LEU A C 1
ATOM 1700 O O . LEU A 1 219 ? -16.035 10.782 19.446 1.00 97.81 219 LEU A O 1
ATOM 1704 N N . GLU A 1 220 ? -16.676 12.899 19.809 1.00 98.38 220 GLU A N 1
ATOM 1705 C CA . GLU A 1 220 ? -16.857 13.227 18.388 1.00 98.38 220 GLU A CA 1
ATOM 1706 C C . GLU A 1 220 ? -15.541 13.181 17.615 1.00 98.38 220 GLU A C 1
ATOM 1708 O O . GLU A 1 220 ? -15.500 12.656 16.501 1.00 98.38 220 GLU A O 1
ATOM 1713 N N . ILE A 1 221 ? -14.450 13.671 18.210 1.00 98.38 221 ILE A N 1
ATOM 1714 C CA . ILE A 1 221 ? -13.108 13.576 17.625 1.00 98.38 221 ILE A CA 1
ATOM 1715 C C . ILE A 1 221 ? -12.690 12.115 17.482 1.00 98.38 221 ILE A C 1
ATOM 1717 O O . ILE A 1 221 ? -12.230 11.716 16.412 1.00 98.38 221 ILE A O 1
ATOM 1721 N N . SER A 1 222 ? -12.870 11.307 18.531 1.00 98.12 222 SER A N 1
ATOM 1722 C CA . SER A 1 222 ? -12.558 9.877 18.492 1.00 98.12 222 SER A CA 1
ATOM 1723 C C . SER A 1 222 ? -13.365 9.162 17.408 1.00 98.12 222 SER A C 1
ATOM 1725 O O . SER A 1 222 ? -12.788 8.436 16.601 1.00 98.12 222 SER A O 1
ATOM 1727 N N . ASN A 1 223 ? -14.668 9.436 17.317 1.00 97.94 223 ASN A N 1
ATOM 1728 C CA . ASN A 1 223 ? -15.524 8.870 16.282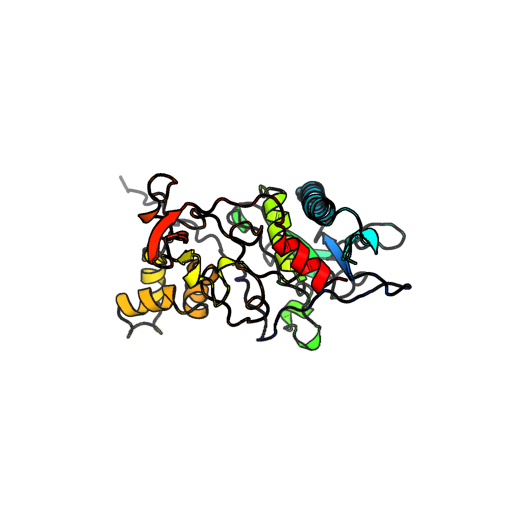 1.00 97.94 223 ASN A CA 1
ATOM 1729 C C . ASN A 1 223 ? -15.061 9.289 14.878 1.00 97.94 223 ASN A C 1
ATOM 1731 O O . ASN A 1 223 ? -14.847 8.431 14.028 1.00 97.94 223 ASN A O 1
ATOM 1735 N N . LYS A 1 224 ? -14.790 10.582 14.648 1.00 98.00 224 LYS A N 1
ATOM 1736 C CA . LYS A 1 224 ? -14.276 11.075 13.359 1.00 98.00 224 LYS A CA 1
ATOM 1737 C C . LYS A 1 224 ? -12.947 10.429 12.972 1.00 98.00 224 LYS A C 1
ATOM 1739 O O . LYS A 1 224 ? -12.782 10.046 11.820 1.00 98.00 224 LYS A O 1
ATOM 1744 N N . LEU A 1 225 ? -12.023 10.242 13.913 1.00 97.50 225 LEU A N 1
ATOM 1745 C CA . LEU A 1 225 ? -10.776 9.506 13.665 1.00 97.50 225 LEU A CA 1
ATOM 1746 C C . LEU A 1 225 ? -11.029 8.056 13.213 1.00 97.50 225 LEU A C 1
ATOM 1748 O O . LEU A 1 225 ? -10.221 7.503 12.473 1.00 97.50 225 LEU A O 1
ATOM 1752 N N . CYS A 1 226 ? -12.139 7.453 13.635 1.00 97.31 226 CYS A N 1
ATOM 1753 C CA . CYS A 1 226 ? -12.501 6.068 13.347 1.00 97.31 226 CYS A CA 1
ATOM 1754 C C . CYS A 1 226 ? -13.472 5.880 12.177 1.00 97.31 226 CYS A C 1
ATOM 1756 O O . CYS A 1 226 ? -13.712 4.737 11.798 1.00 97.31 226 CYS A O 1
ATOM 1758 N N . THR A 1 227 ? -14.046 6.947 11.617 1.00 95.94 227 THR A N 1
ATOM 1759 C CA . THR A 1 227 ? -15.058 6.842 10.550 1.00 95.94 227 THR A CA 1
ATOM 1760 C C . THR A 1 227 ? -14.806 7.770 9.365 1.00 95.94 227 THR A C 1
ATOM 1762 O O . THR A 1 227 ? -15.330 7.522 8.282 1.00 95.94 227 THR A O 1
ATOM 1765 N N . ASP A 1 228 ? -14.008 8.827 9.530 1.00 94.94 228 ASP A N 1
ATOM 1766 C CA . ASP A 1 228 ? -13.698 9.804 8.486 1.00 94.94 228 ASP A CA 1
ATOM 1767 C C . ASP A 1 228 ? -12.228 9.681 8.061 1.00 94.94 228 ASP A C 1
ATOM 1769 O O . ASP A 1 228 ? -11.298 10.037 8.788 1.00 94.94 228 ASP A O 1
ATOM 1773 N N . ARG A 1 229 ? -12.018 9.175 6.839 1.00 92.12 229 ARG A N 1
ATOM 1774 C CA . ARG A 1 229 ? -10.687 8.946 6.257 1.00 92.12 229 ARG A CA 1
ATOM 1775 C C . ARG A 1 229 ? -9.864 10.221 6.162 1.00 92.12 229 ARG A C 1
ATOM 1777 O O . ARG A 1 229 ? -8.668 10.179 6.449 1.00 92.12 229 ARG A O 1
ATOM 1784 N N . ASN A 1 230 ? -10.482 11.333 5.779 1.00 92.31 230 ASN A N 1
ATOM 1785 C CA . ASN A 1 230 ? -9.775 12.599 5.629 1.00 92.31 230 ASN A CA 1
ATOM 1786 C C . ASN A 1 230 ? -9.423 13.162 7.001 1.00 92.31 230 ASN A C 1
ATOM 1788 O O . ASN A 1 230 ? -8.281 13.562 7.215 1.00 92.31 230 ASN A O 1
ATOM 1792 N N . PHE A 1 231 ? -10.350 13.100 7.958 1.00 95.75 231 PHE A N 1
ATOM 1793 C CA . PHE A 1 231 ? -10.073 13.525 9.327 1.00 95.75 231 PHE A CA 1
ATOM 1794 C C . PHE A 1 231 ? -8.950 12.695 9.965 1.00 95.75 231 PHE A C 1
ATOM 1796 O O . PHE A 1 231 ? -8.036 13.255 10.571 1.00 95.75 231 PHE A O 1
ATOM 1803 N N . ALA A 1 232 ? -8.960 11.371 9.796 1.00 95.69 232 ALA A N 1
ATOM 1804 C CA . ALA A 1 232 ? -7.884 10.498 10.259 1.00 95.69 232 ALA A CA 1
ATOM 1805 C C . ALA A 1 232 ? -6.538 10.837 9.592 1.00 95.69 232 ALA A C 1
ATOM 1807 O O . ALA A 1 232 ? -5.529 10.978 10.286 1.00 95.69 232 ALA A O 1
ATOM 1808 N N . LEU A 1 233 ? -6.518 11.049 8.270 1.00 91.31 233 LEU A N 1
ATOM 1809 C CA . LEU A 1 233 ? -5.314 11.418 7.517 1.00 91.31 233 LEU A CA 1
ATOM 1810 C C . LEU A 1 233 ? -4.744 12.780 7.951 1.00 91.31 233 LEU A C 1
ATOM 1812 O O . LEU A 1 233 ? -3.550 12.893 8.227 1.00 91.31 233 LEU A O 1
ATOM 1816 N N . GLU A 1 234 ? -5.590 13.804 8.082 1.00 92.75 234 GLU A N 1
ATOM 1817 C CA . GLU A 1 234 ? -5.207 15.146 8.549 1.00 92.75 234 GLU A CA 1
ATOM 1818 C C . GLU A 1 234 ? -4.622 15.149 9.969 1.00 92.75 234 GLU A C 1
ATOM 1820 O O . GLU A 1 234 ? -3.857 16.047 10.343 1.00 92.75 234 GLU A O 1
ATOM 1825 N N . ASN A 1 235 ? -5.010 14.170 10.785 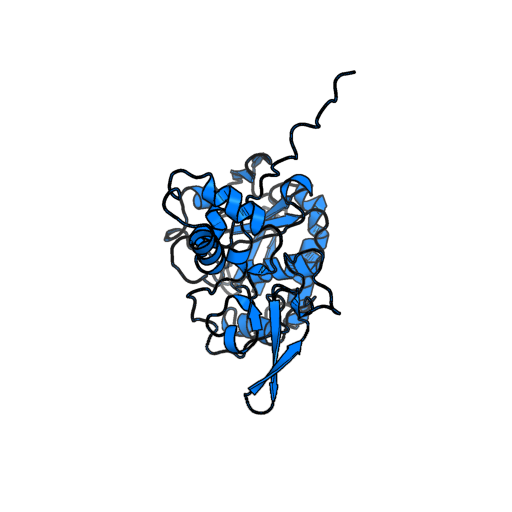1.00 94.31 235 ASN A N 1
ATOM 1826 C CA . ASN A 1 235 ? -4.510 13.963 12.142 1.00 94.31 235 ASN A CA 1
ATOM 1827 C C . ASN A 1 235 ? -3.454 12.849 12.221 1.00 94.31 235 ASN A C 1
ATOM 1829 O O . ASN A 1 235 ? -3.076 12.453 13.320 1.00 94.31 235 ASN A O 1
ATOM 1833 N N . ARG A 1 236 ? -2.955 12.369 11.071 1.00 91.88 236 ARG A N 1
ATOM 1834 C CA . ARG A 1 236 ? -1.918 11.326 10.953 1.00 91.88 236 ARG A CA 1
ATOM 1835 C C . ARG A 1 236 ? -2.234 10.064 11.765 1.00 91.88 236 ARG A C 1
ATOM 1837 O O . ARG A 1 236 ? -1.335 9.415 12.293 1.00 91.88 236 ARG A O 1
ATOM 1844 N N . PHE A 1 237 ? -3.512 9.721 11.876 1.00 95.38 237 PHE A N 1
ATOM 1845 C CA . PHE A 1 237 ? -3.974 8.572 12.638 1.00 95.38 237 PHE A CA 1
ATOM 1846 C C . PHE A 1 237 ? -4.207 7.374 11.707 1.00 95.38 237 PHE A C 1
ATOM 1848 O O . PHE A 1 237 ? -5.006 7.493 10.779 1.00 95.38 237 PHE A O 1
ATOM 1855 N N . PRO A 1 238 ? -3.561 6.212 11.924 1.00 94.38 238 PRO A N 1
ATOM 1856 C CA . PRO A 1 238 ? -3.504 5.119 10.948 1.00 94.38 238 PRO A CA 1
ATOM 1857 C C . PRO A 1 238 ? -4.849 4.481 10.581 1.00 94.38 238 PRO A C 1
ATOM 1859 O O . PRO A 1 238 ? -4.886 3.703 9.627 1.00 94.38 238 PRO A O 1
ATOM 1862 N N . ALA A 1 239 ? -5.947 4.813 11.271 1.00 95.69 239 ALA A N 1
ATOM 1863 C CA . ALA A 1 239 ? -7.283 4.339 10.917 1.00 95.69 239 ALA A CA 1
ATOM 1864 C C . ALA A 1 239 ? -7.642 4.604 9.452 1.00 95.69 239 ALA A C 1
ATOM 1866 O O . ALA A 1 239 ? -8.317 3.768 8.861 1.00 95.69 239 ALA A O 1
ATOM 1867 N N . PHE A 1 240 ? -7.129 5.673 8.821 1.00 92.00 240 PHE A N 1
ATOM 1868 C CA . PHE A 1 240 ? -7.391 5.942 7.399 1.00 92.00 240 PHE A CA 1
ATOM 1869 C C . PHE A 1 240 ? -7.029 4.766 6.467 1.00 92.00 240 PHE A C 1
ATOM 1871 O O . PHE A 1 240 ? -7.591 4.687 5.379 1.00 92.00 240 PHE A O 1
ATOM 1878 N N . ASN A 1 241 ? -6.134 3.851 6.870 1.00 89.88 241 ASN A N 1
ATOM 1879 C CA . ASN A 1 241 ? -5.781 2.650 6.097 1.00 89.88 241 ASN A CA 1
ATOM 1880 C C . ASN A 1 241 ? -6.822 1.522 6.186 1.00 89.88 241 ASN A C 1
ATOM 1882 O O . ASN A 1 241 ? -6.848 0.657 5.316 1.00 89.88 241 ASN A O 1
ATOM 1886 N N . TYR A 1 242 ? -7.660 1.528 7.223 1.00 93.75 242 TYR A N 1
ATOM 1887 C CA . TYR A 1 242 ? -8.684 0.513 7.494 1.00 93.75 242 TYR A CA 1
ATOM 1888 C C . TYR A 1 242 ? -10.072 0.924 7.005 1.00 93.75 242 TYR A C 1
ATOM 1890 O O . TYR A 1 242 ? -10.938 0.080 6.775 1.00 93.75 242 TYR A O 1
ATOM 1898 N N . LEU A 1 243 ? -10.304 2.231 6.871 1.00 92.00 243 LEU A N 1
ATOM 1899 C CA . LEU A 1 243 ? -11.609 2.742 6.478 1.00 92.00 243 LEU A CA 1
ATOM 1900 C C . LEU A 1 243 ? -11.946 2.366 5.044 1.00 92.00 243 LEU A C 1
ATOM 1902 O O . LEU A 1 243 ? -11.107 2.443 4.142 1.00 92.00 243 LEU A O 1
ATOM 1906 N N . SER A 1 244 ? -13.215 2.007 4.865 1.00 86.06 244 SER A N 1
ATOM 1907 C CA . SER A 1 244 ? -13.751 1.500 3.610 1.00 86.06 244 SER A CA 1
ATOM 1908 C C . SER A 1 244 ? -13.438 2.450 2.480 1.00 86.06 244 SER A C 1
ATOM 1910 O O . SER A 1 244 ? -13.701 3.650 2.567 1.00 86.06 244 SER A O 1
ATOM 1912 N N . SER A 1 245 ? -12.959 1.896 1.378 1.00 79.88 245 SER A N 1
ATOM 1913 C CA . SER A 1 245 ? -13.061 2.578 0.104 1.00 79.88 245 SER A CA 1
ATOM 1914 C C . SER A 1 245 ? -14.523 2.574 -0.351 1.00 79.88 245 SER A C 1
ATOM 1916 O O . SER A 1 245 ? -15.312 1.699 0.014 1.00 79.88 245 SER A O 1
ATOM 1918 N N . THR A 1 246 ? -14.893 3.568 -1.151 1.00 74.69 246 THR A N 1
ATOM 1919 C CA . THR A 1 246 ? -16.152 3.576 -1.906 1.00 74.69 246 THR A CA 1
ATOM 1920 C C . THR A 1 246 ? -16.029 2.809 -3.227 1.00 74.69 246 THR A C 1
ATOM 1922 O O . THR A 1 246 ? -16.989 2.748 -3.997 1.00 74.69 246 THR A O 1
ATOM 1925 N N . ASP A 1 247 ? -14.859 2.223 -3.500 1.00 71.44 247 ASP A N 1
ATOM 1926 C CA . ASP A 1 247 ? -14.585 1.478 -4.720 1.00 71.44 247 ASP A CA 1
ATOM 1927 C C . ASP A 1 247 ? -15.338 0.143 -4.699 1.00 71.44 247 ASP A C 1
ATOM 1929 O O . ASP A 1 247 ? -15.172 -0.683 -3.803 1.00 71.44 247 ASP A O 1
ATOM 1933 N N . LYS A 1 248 ? -16.213 -0.054 -5.686 1.00 69.69 248 LYS A N 1
ATOM 1934 C CA . LYS A 1 248 ? -17.071 -1.240 -5.785 1.00 69.69 248 LYS A CA 1
ATOM 1935 C C . LYS A 1 248 ? -16.474 -2.348 -6.653 1.00 69.69 248 LYS A C 1
ATOM 1937 O O . LYS A 1 248 ? -17.092 -3.403 -6.747 1.00 69.69 248 LYS A O 1
ATOM 1942 N N . ARG A 1 249 ? -15.320 -2.136 -7.298 1.00 65.75 249 ARG A N 1
ATOM 1943 C CA . ARG A 1 249 ? -14.788 -3.055 -8.329 1.00 65.75 249 ARG A CA 1
ATOM 1944 C C . ARG A 1 249 ? -14.443 -4.454 -7.826 1.00 65.75 249 ARG A C 1
ATOM 1946 O O . ARG A 1 249 ? -14.338 -5.365 -8.646 1.00 65.75 249 ARG A O 1
ATOM 1953 N N . ASP A 1 250 ? -14.309 -4.616 -6.514 1.00 63.84 250 ASP A N 1
ATOM 1954 C CA . ASP A 1 250 ? -13.972 -5.893 -5.887 1.00 63.84 250 ASP A CA 1
ATOM 1955 C C . ASP A 1 250 ? -15.159 -6.574 -5.190 1.00 63.84 250 ASP A C 1
ATOM 1957 O O . ASP A 1 250 ? -15.005 -7.694 -4.717 1.00 63.84 250 ASP A O 1
ATOM 1961 N N . LYS A 1 251 ? -16.367 -5.981 -5.201 1.00 65.38 251 LYS A N 1
ATOM 1962 C CA . LYS A 1 251 ? -17.555 -6.615 -4.590 1.00 65.38 251 LYS A CA 1
ATOM 1963 C C . LYS A 1 251 ? -17.959 -7.934 -5.247 1.00 65.38 251 LYS A C 1
ATOM 1965 O O . LYS A 1 251 ? -18.538 -8.785 -4.588 1.00 65.38 251 LYS A O 1
ATOM 1970 N N . ASP A 1 252 ? -17.654 -8.106 -6.529 1.00 64.00 252 ASP A N 1
ATOM 1971 C CA . ASP A 1 252 ? -18.054 -9.300 -7.283 1.00 64.00 252 ASP A CA 1
ATOM 1972 C C . ASP A 1 252 ? -17.140 -10.508 -7.015 1.00 64.00 252 ASP A C 1
ATOM 1974 O O . ASP A 1 252 ? -17.325 -11.574 -7.601 1.00 64.00 252 ASP A O 1
ATOM 1978 N N . LYS A 1 253 ? -16.116 -10.342 -6.172 1.00 76.31 253 LYS A N 1
ATOM 1979 C CA . LYS A 1 253 ? -15.175 -11.400 -5.809 1.00 76.31 253 LYS A CA 1
ATOM 1980 C C . LYS A 1 253 ? -15.381 -11.834 -4.374 1.00 76.31 253 LYS A C 1
ATOM 1982 O O . LYS A 1 253 ? -15.788 -11.043 -3.527 1.00 76.31 253 LYS A O 1
ATOM 1987 N N . ASN A 1 254 ? -14.986 -13.066 -4.085 1.00 91.31 254 ASN A N 1
ATOM 1988 C CA . ASN A 1 254 ? -14.865 -13.524 -2.710 1.00 91.31 254 ASN A CA 1
ATOM 1989 C C . ASN A 1 254 ? -13.877 -12.627 -1.955 1.00 91.31 254 ASN A C 1
ATOM 1991 O O . ASN A 1 254 ? -12.879 -12.181 -2.522 1.00 91.31 254 ASN A O 1
ATOM 1995 N N . PHE A 1 255 ? -14.183 -12.336 -0.697 1.00 94.69 255 PHE A N 1
ATOM 1996 C CA . PHE A 1 255 ? -13.251 -11.666 0.197 1.00 94.69 255 PHE A CA 1
ATOM 1997 C C . PHE A 1 255 ? -12.083 -12.601 0.512 1.00 94.69 255 PHE A C 1
ATOM 1999 O O . PHE A 1 255 ? -12.300 -13.755 0.895 1.00 94.69 255 PHE A O 1
ATOM 2006 N N . ASP A 1 256 ? -10.859 -12.113 0.350 1.00 97.00 256 ASP A N 1
ATOM 2007 C CA . ASP A 1 256 ? -9.661 -12.942 0.399 1.00 97.00 256 ASP A CA 1
ATOM 2008 C C . ASP A 1 256 ? -8.790 -12.650 1.625 1.00 97.00 256 ASP A C 1
ATOM 2010 O O . ASP A 1 256 ? -7.887 -11.816 1.612 1.00 97.00 256 ASP A O 1
ATOM 2014 N N . ILE A 1 257 ? -9.039 -13.390 2.707 1.00 97.81 257 ILE A N 1
ATOM 2015 C CA . ILE A 1 257 ? -8.247 -13.303 3.945 1.00 97.81 257 ILE A CA 1
ATOM 2016 C C . ILE A 1 257 ? -6.753 -13.576 3.701 1.00 97.81 257 ILE A C 1
ATOM 2018 O O . ILE A 1 257 ? -5.923 -13.041 4.434 1.00 97.81 257 ILE A O 1
ATOM 2022 N N . ASP A 1 258 ? -6.412 -14.375 2.686 1.00 97.81 258 ASP A N 1
ATOM 2023 C CA . ASP A 1 258 ? -5.035 -14.766 2.376 1.00 97.81 258 ASP A CA 1
ATOM 2024 C C . ASP A 1 258 ? -4.369 -13.837 1.344 1.00 97.81 258 ASP A C 1
ATOM 2026 O O . ASP A 1 258 ? -3.239 -14.107 0.921 1.00 97.81 258 ASP A O 1
ATOM 2030 N N . SER A 1 259 ? -5.046 -12.757 0.928 1.00 97.94 259 SER A N 1
ATOM 2031 C CA . SER A 1 259 ? -4.508 -11.778 -0.018 1.00 97.94 259 SER A CA 1
ATOM 2032 C C . SER A 1 259 ? -3.201 -11.189 0.502 1.00 97.94 259 SER A C 1
ATOM 2034 O O . SER A 1 259 ? -3.087 -10.805 1.671 1.00 97.94 259 SER A O 1
ATOM 2036 N N . LEU A 1 260 ? -2.229 -11.008 -0.395 1.00 97.94 260 LEU A N 1
ATOM 2037 C CA . LEU A 1 260 ? -1.022 -10.236 -0.102 1.00 97.94 260 LEU A CA 1
ATOM 2038 C C . LEU A 1 260 ? -1.362 -8.805 0.333 1.00 97.94 260 LEU A C 1
ATOM 2040 O O . LEU A 1 260 ? -0.566 -8.185 1.031 1.00 97.94 260 LEU A O 1
ATOM 2044 N N . MET A 1 261 ? -2.540 -8.302 -0.043 1.00 96.81 261 MET A N 1
ATOM 2045 C CA . MET A 1 261 ? -3.046 -6.965 0.260 1.00 96.81 261 MET A CA 1
ATOM 2046 C C . MET A 1 261 ? -3.833 -6.878 1.577 1.00 96.81 261 MET A C 1
ATOM 2048 O O . MET A 1 261 ? -4.358 -5.810 1.907 1.00 96.81 261 MET A O 1
ATOM 2052 N N . MET A 1 262 ? -3.934 -7.975 2.330 1.00 97.12 262 MET A N 1
ATOM 2053 C CA . MET A 1 262 ? -4.549 -8.015 3.654 1.00 97.12 262 MET A CA 1
ATOM 2054 C C . MET A 1 262 ? -3.541 -7.609 4.736 1.00 97.12 262 MET A C 1
ATOM 2056 O O . MET A 1 262 ? -2.421 -8.115 4.785 1.00 97.12 262 MET A O 1
ATOM 2060 N N . TYR A 1 263 ? -3.938 -6.723 5.650 1.00 96.88 263 TYR A N 1
ATOM 2061 C CA . TYR A 1 263 ? -3.144 -6.472 6.854 1.00 96.88 263 TYR A CA 1
ATOM 2062 C C . TYR A 1 263 ? -3.260 -7.623 7.845 1.00 96.88 263 TYR A C 1
ATOM 2064 O O . TYR A 1 263 ? -4.346 -8.143 8.097 1.00 96.88 263 TYR A O 1
ATOM 2072 N N . GLY A 1 264 ? -2.137 -7.962 8.477 1.00 96.88 264 GLY A N 1
ATOM 2073 C CA . GLY A 1 264 ? -2.151 -8.850 9.631 1.00 96.88 264 GLY A CA 1
ATOM 2074 C C . GLY A 1 264 ? -2.809 -8.198 10.849 1.00 96.88 264 GLY A C 1
ATOM 2075 O O . GLY A 1 264 ? -2.867 -6.971 10.969 1.00 96.88 264 GLY A O 1
ATOM 2076 N N . SER A 1 265 ? -3.248 -9.016 11.806 1.00 97.75 265 SER A N 1
ATOM 2077 C CA . SER A 1 265 ? -3.944 -8.551 13.015 1.00 97.75 265 SER A CA 1
ATOM 2078 C C . SER A 1 265 ? -3.153 -7.552 13.861 1.00 97.75 265 SER A C 1
ATOM 2080 O O . SER A 1 265 ? -3.742 -6.761 14.592 1.00 97.75 265 SER A O 1
ATOM 2082 N N . THR A 1 266 ? -1.825 -7.566 13.755 1.00 96.25 266 THR A N 1
ATOM 2083 C CA . THR A 1 266 ? -0.907 -6.706 14.512 1.00 96.25 266 THR A CA 1
ATOM 2084 C C . THR A 1 266 ? -0.571 -5.387 13.811 1.00 96.25 266 THR A C 1
ATOM 2086 O O . THR A 1 266 ? 0.143 -4.557 14.379 1.00 96.25 266 THR A O 1
ATOM 2089 N N . ALA A 1 267 ? -1.073 -5.155 12.594 1.00 94.25 267 ALA A N 1
ATOM 2090 C CA . ALA A 1 267 ? -0.790 -3.940 11.836 1.00 94.25 267 ALA A CA 1
ATOM 2091 C C . ALA A 1 267 ? -1.200 -2.684 12.630 1.00 94.25 267 ALA A C 1
ATOM 2093 O O . ALA A 1 267 ? -2.357 -2.512 13.009 1.00 94.25 267 ALA A O 1
ATOM 2094 N N . PHE A 1 268 ? -0.251 -1.782 12.897 1.00 94.38 268 PHE A N 1
ATOM 2095 C CA . PHE A 1 268 ? -0.478 -0.545 13.668 1.00 94.38 268 PHE A CA 1
ATOM 2096 C C . PHE A 1 268 ? -1.089 -0.744 15.072 1.00 94.38 268 PHE A C 1
ATOM 2098 O O . PHE A 1 268 ? -1.636 0.199 15.653 1.00 94.38 268 PHE A O 1
ATOM 2105 N N . ALA A 1 269 ? -1.016 -1.954 15.625 1.00 94.88 269 ALA A N 1
ATOM 2106 C CA . ALA A 1 269 ? -1.630 -2.270 16.904 1.00 94.88 269 ALA A CA 1
ATOM 2107 C C . ALA A 1 269 ? -0.877 -1.641 18.085 1.00 94.88 269 ALA A C 1
ATOM 2109 O O . ALA A 1 269 ? 0.313 -1.309 17.990 1.00 94.88 269 ALA A O 1
ATOM 2110 N N . SER A 1 270 ? -1.563 -1.482 19.222 1.00 90.12 270 SER A N 1
ATOM 2111 C CA . SER A 1 270 ? -0.865 -1.230 20.485 1.00 90.12 270 SER A CA 1
ATOM 2112 C C . SER A 1 270 ? 0.048 -2.421 20.841 1.00 90.12 270 SER A C 1
ATOM 2114 O O . SER A 1 270 ? -0.187 -3.536 20.368 1.00 90.12 270 SER A O 1
ATOM 2116 N N . PRO A 1 271 ? 1.073 -2.228 21.695 1.00 89.12 271 PRO A N 1
ATOM 2117 C CA . PRO A 1 271 ? 1.941 -3.319 22.159 1.00 89.12 271 PRO A CA 1
ATOM 2118 C C . PRO A 1 271 ? 1.213 -4.481 22.865 1.00 89.12 271 PRO A C 1
ATOM 2120 O O . PRO A 1 271 ? 1.803 -5.545 23.067 1.00 89.12 271 PRO A O 1
ATOM 2123 N N . ASP A 1 272 ? -0.047 -4.277 23.253 1.00 92.31 272 ASP A N 1
ATOM 2124 C CA . ASP A 1 272 ? -0.862 -5.269 23.955 1.00 92.31 272 ASP A CA 1
ATOM 2125 C C . ASP A 1 272 ? -1.517 -6.279 23.000 1.00 92.31 272 ASP A C 1
ATOM 2127 O O . ASP A 1 272 ? -1.887 -7.373 23.422 1.00 92.31 272 ASP A O 1
ATOM 2131 N N . CYS A 1 273 ? -1.635 -5.956 21.706 1.00 95.69 273 CYS A N 1
ATOM 2132 C CA . CYS A 1 273 ? -2.113 -6.908 20.705 1.00 95.69 273 CYS A CA 1
ATOM 2133 C C . CYS A 1 273 ? -1.080 -8.013 20.484 1.00 95.69 273 CYS A C 1
ATOM 2135 O O . CYS A 1 273 ? 0.048 -7.773 20.046 1.00 95.69 273 CYS A O 1
ATOM 2137 N N . ARG A 1 274 ? -1.494 -9.248 20.767 1.00 93.69 274 ARG A N 1
ATOM 2138 C CA . ARG A 1 274 ? -0.705 -10.471 20.583 1.00 93.69 274 ARG A CA 1
ATOM 2139 C C . ARG A 1 274 ? -1.617 -11.578 20.069 1.00 93.69 274 ARG A C 1
ATOM 2141 O O . ARG A 1 274 ? -2.829 -11.509 20.258 1.00 93.69 274 ARG A O 1
ATOM 2148 N N . ALA A 1 275 ? -1.042 -12.640 19.507 1.00 87.06 275 ALA A N 1
ATOM 2149 C CA . ALA A 1 275 ? -1.805 -13.811 19.060 1.00 87.06 275 ALA A CA 1
ATOM 2150 C C . ALA A 1 275 ? -2.651 -14.453 20.185 1.00 87.06 275 ALA A C 1
ATOM 2152 O O . ALA A 1 275 ? -3.678 -15.066 19.917 1.00 87.06 275 ALA A O 1
ATOM 2153 N N . THR A 1 276 ? -2.251 -14.278 21.450 1.00 91.00 276 THR A N 1
ATOM 2154 C CA . THR A 1 276 ? -2.976 -14.749 22.644 1.00 91.00 276 THR A CA 1
ATOM 2155 C C . THR A 1 276 ? -4.040 -13.775 23.161 1.00 91.00 276 THR A C 1
ATOM 2157 O O . THR A 1 276 ? -4.766 -14.123 24.085 1.00 91.00 276 THR A O 1
ATOM 2160 N N . SER A 1 277 ? -4.107 -12.561 22.609 1.00 94.75 277 SER A N 1
ATOM 2161 C CA . SER A 1 277 ? -4.929 -11.443 23.097 1.00 94.75 277 SER A CA 1
ATOM 2162 C C . SER A 1 277 ? -5.582 -10.717 21.919 1.00 94.75 277 SER A C 1
ATOM 2164 O O . SER A 1 277 ? -5.418 -9.510 21.713 1.00 94.75 277 SER A O 1
ATOM 2166 N N . LEU A 1 278 ? -6.280 -11.483 21.075 1.00 97.12 278 LEU A N 1
ATOM 2167 C CA . LEU A 1 278 ? -6.875 -10.986 19.833 1.00 97.12 278 LEU A CA 1
ATOM 2168 C C . LEU A 1 278 ? -7.941 -9.913 20.070 1.00 97.12 278 LEU A C 1
ATOM 2170 O O . LEU A 1 278 ? -8.185 -9.102 19.182 1.00 97.12 278 LEU A O 1
ATOM 2174 N N . GLU A 1 279 ? -8.564 -9.859 21.247 1.00 96.25 279 GLU A N 1
ATOM 2175 C CA . GLU A 1 279 ? -9.477 -8.796 21.692 1.00 96.25 279 GLU A CA 1
ATOM 2176 C C . GLU A 1 279 ? -8.819 -7.407 21.730 1.00 96.25 279 GLU A C 1
ATOM 2178 O O . GLU A 1 279 ? -9.503 -6.383 21.621 1.00 96.25 279 GLU A O 1
ATOM 2183 N N . LEU A 1 280 ? -7.489 -7.364 21.839 1.00 96.88 280 LEU A N 1
ATOM 2184 C CA . LEU A 1 280 ? -6.692 -6.140 21.839 1.00 96.88 280 LEU A CA 1
ATOM 2185 C C . LEU A 1 280 ? -6.140 -5.788 20.457 1.00 96.88 280 LEU A C 1
ATOM 2187 O O . LEU A 1 280 ? -5.481 -4.763 20.322 1.00 96.88 280 LEU A O 1
ATOM 2191 N N . CYS A 1 281 ? -6.416 -6.595 19.432 1.00 97.75 281 CYS A N 1
ATOM 2192 C CA . CYS A 1 281 ? -5.932 -6.348 18.082 1.00 97.75 281 CYS A CA 1
ATOM 2193 C C . CYS A 1 281 ? -6.893 -5.469 17.262 1.00 97.75 281 CYS A C 1
ATOM 2195 O O . CYS A 1 281 ? -8.113 -5.633 17.364 1.00 97.75 281 CYS A O 1
ATOM 2197 N N . PRO A 1 282 ? -6.364 -4.537 16.442 1.00 97.75 282 PRO A N 1
ATOM 2198 C CA . PRO A 1 282 ? -7.156 -3.624 15.621 1.00 97.75 282 PRO A CA 1
ATOM 2199 C C . PRO A 1 282 ? -7.880 -4.310 14.470 1.00 97.75 282 PRO A C 1
ATOM 2201 O O . PRO A 1 282 ? -8.863 -3.761 13.989 1.00 97.75 282 PRO A O 1
ATOM 2204 N N . LEU A 1 283 ? -7.421 -5.474 14.019 1.00 98.06 283 LEU A N 1
ATOM 2205 C CA . LEU A 1 283 ? -8.058 -6.204 12.933 1.00 98.06 283 LEU A CA 1
ATOM 2206 C C . LEU A 1 283 ? -8.060 -7.695 13.242 1.00 98.06 283 LEU A C 1
ATOM 2208 O O . LEU A 1 283 ? -7.030 -8.261 13.598 1.00 98.06 283 LEU A O 1
ATOM 2212 N N . VAL A 1 284 ? -9.208 -8.345 13.103 1.00 98.44 284 VAL A N 1
ATOM 2213 C CA . VAL A 1 284 ? -9.338 -9.793 13.300 1.00 98.44 284 VAL A CA 1
ATOM 2214 C C . VAL A 1 284 ? -10.315 -10.382 12.294 1.00 98.44 284 VAL A C 1
ATOM 2216 O O . VAL A 1 284 ? -11.235 -9.701 11.840 1.00 98.44 284 VAL A O 1
ATOM 2219 N N . LYS A 1 285 ? -10.142 -11.660 11.963 1.00 98.25 285 LYS A N 1
ATOM 2220 C CA . LYS A 1 285 ? -11.089 -12.403 11.130 1.00 98.25 285 LYS A CA 1
ATOM 2221 C C . LYS A 1 285 ? -12.298 -12.799 11.969 1.00 98.25 285 LYS A C 1
ATOM 2223 O O . LYS A 1 285 ? -12.142 -13.280 13.088 1.00 98.25 285 LYS A O 1
ATOM 2228 N N . ILE A 1 286 ? -13.501 -12.640 11.432 1.00 98.31 286 ILE A N 1
ATOM 2229 C CA . ILE A 1 286 ? -14.738 -13.073 12.084 1.00 98.31 286 ILE A CA 1
ATOM 2230 C C . ILE A 1 286 ? -14.902 -14.586 11.888 1.00 98.31 286 ILE A C 1
ATOM 2232 O O . ILE A 1 286 ? -14.893 -15.083 10.762 1.00 98.31 286 ILE A O 1
ATOM 2236 N N . LYS A 1 287 ? -15.112 -15.327 12.981 1.00 97.88 287 LYS A N 1
ATOM 2237 C CA . LYS A 1 287 ? -15.471 -16.750 12.935 1.00 97.88 287 LYS A CA 1
ATOM 2238 C C . LYS A 1 287 ? -16.983 -16.901 13.024 1.00 97.88 287 LYS A C 1
ATOM 2240 O O . LYS A 1 287 ? -17.594 -16.408 13.976 1.00 97.88 287 LYS A O 1
ATOM 2245 N N . ARG A 1 288 ? -17.585 -17.605 12.063 1.00 96.62 288 ARG A N 1
ATOM 2246 C CA . ARG A 1 288 ? -19.029 -17.868 12.031 1.00 96.62 288 ARG A CA 1
ATOM 2247 C C . ARG A 1 288 ? -19.338 -19.360 12.116 1.00 96.62 288 ARG A C 1
ATOM 2249 O O . ARG A 1 288 ? -18.603 -20.174 11.568 1.00 96.62 288 ARG A O 1
ATOM 2256 N N . ASN A 1 289 ? -20.446 -19.690 12.770 1.00 97.19 289 ASN A N 1
ATOM 2257 C CA . ASN A 1 289 ? -21.092 -20.997 12.717 1.00 97.19 289 ASN A CA 1
ATOM 2258 C C . ASN A 1 289 ? -22.551 -20.770 12.305 1.00 97.19 289 ASN A C 1
ATOM 2260 O O . ASN A 1 289 ? -23.256 -20.017 12.975 1.00 97.19 289 ASN A O 1
ATOM 2264 N N . ASN A 1 290 ? -22.981 -21.345 11.179 1.00 94.88 290 ASN A N 1
ATOM 2265 C CA . ASN A 1 290 ? -24.317 -21.129 10.603 1.00 94.88 290 ASN A CA 1
ATOM 2266 C C . ASN A 1 290 ? -24.700 -19.636 10.481 1.00 94.88 290 ASN A C 1
ATOM 2268 O O . ASN A 1 290 ? -25.790 -19.222 10.860 1.00 94.88 290 ASN A O 1
ATOM 2272 N N . GLY A 1 291 ? -23.765 -18.802 10.011 1.00 93.38 291 GLY A N 1
ATOM 2273 C CA . GLY A 1 291 ? -23.960 -17.354 9.843 1.00 93.38 291 GLY A CA 1
ATOM 2274 C C . GLY A 1 291 ? -23.814 -16.518 11.124 1.00 93.38 291 GLY A C 1
ATOM 2275 O O . GLY A 1 291 ? -23.538 -15.318 11.041 1.00 93.38 291 GLY A O 1
ATOM 2276 N N . VAL A 1 292 ? -23.893 -17.132 12.306 1.00 95.75 292 VAL A N 1
ATOM 2277 C CA . VAL A 1 292 ? -23.752 -16.445 13.598 1.00 95.75 292 VAL A CA 1
ATOM 2278 C C . VAL A 1 292 ? -22.279 -16.303 13.963 1.00 95.75 292 VAL A C 1
ATOM 2280 O O . VAL A 1 292 ? -21.520 -17.268 13.887 1.00 95.75 292 VAL A O 1
ATOM 2283 N N . LYS A 1 293 ? -21.858 -15.104 14.379 1.00 96.81 293 LYS A N 1
ATOM 2284 C CA . LYS A 1 293 ? -20.503 -14.865 14.890 1.00 96.81 293 LYS A CA 1
ATOM 2285 C C . LYS A 1 293 ? -20.303 -15.623 16.205 1.00 96.81 293 LYS A C 1
ATOM 2287 O O . LYS A 1 293 ? -20.979 -15.337 17.186 1.00 96.81 293 LYS A O 1
ATOM 2292 N N . VAL A 1 294 ? -19.350 -16.550 16.222 1.00 97.94 294 VAL A N 1
ATOM 2293 C CA . VAL A 1 294 ? -18.995 -17.372 17.396 1.00 97.94 294 VAL A CA 1
ATOM 2294 C C . VAL A 1 294 ? -17.627 -17.024 17.981 1.00 97.94 294 VAL A C 1
ATOM 2296 O O . VAL A 1 294 ? -17.254 -17.542 19.027 1.00 97.94 294 VAL A O 1
ATOM 2299 N N . GLY A 1 295 ? -16.857 -16.165 17.312 1.00 97.31 295 GLY A N 1
ATOM 2300 C CA . GLY A 1 295 ? -15.542 -15.751 17.785 1.00 97.31 295 GLY A CA 1
ATOM 2301 C C . GLY A 1 295 ? -14.763 -14.973 16.737 1.00 97.31 295 GLY A C 1
ATOM 2302 O O . GLY A 1 295 ? -15.332 -14.465 15.765 1.00 97.31 295 GLY A O 1
ATOM 2303 N N . VAL A 1 296 ? -13.452 -14.893 16.947 1.00 98.12 296 VAL A N 1
ATOM 2304 C CA . VAL A 1 296 ? -12.506 -14.258 16.029 1.00 98.12 296 VAL A CA 1
ATOM 2305 C C . VAL A 1 296 ? -11.232 -15.090 15.891 1.00 98.12 296 VAL A C 1
ATOM 2307 O O . VAL A 1 296 ? -10.931 -15.907 16.759 1.00 98.12 296 VAL A O 1
ATOM 2310 N N . GLU A 1 297 ? -10.503 -14.888 14.799 1.00 98.00 297 GLU A N 1
ATOM 2311 C CA . GLU A 1 297 ? -9.236 -15.557 14.487 1.00 98.00 297 GLU A CA 1
ATOM 2312 C C . GLU A 1 297 ? -8.166 -14.523 14.101 1.00 98.00 297 GLU A C 1
ATOM 2314 O O . GLU A 1 297 ? -8.479 -13.426 13.626 1.00 98.00 297 GLU A O 1
ATOM 2319 N N . GLU A 1 298 ? -6.897 -14.877 14.313 1.00 97.81 298 GLU A N 1
ATOM 2320 C CA . GLU A 1 298 ? -5.758 -14.074 13.867 1.00 97.81 298 GLU A CA 1
ATOM 2321 C C . GLU A 1 298 ? -5.699 -14.036 12.334 1.00 97.81 298 GLU A C 1
ATOM 2323 O O . GLU A 1 298 ? -5.864 -15.060 11.668 1.00 97.81 298 GLU A O 1
ATOM 2328 N N . ILE A 1 299 ? -5.404 -12.860 11.780 1.00 98.06 299 ILE A N 1
ATOM 2329 C CA . ILE A 1 299 ? -5.019 -12.692 10.380 1.00 98.06 299 ILE A CA 1
ATOM 2330 C C . ILE A 1 299 ? -3.496 -12.622 10.325 1.00 98.06 299 ILE A C 1
ATOM 2332 O O . ILE A 1 299 ? -2.883 -11.715 10.897 1.00 98.06 299 ILE A O 1
ATOM 2336 N N . LYS A 1 300 ? -2.876 -13.580 9.638 1.00 97.25 300 LYS A N 1
ATOM 2337 C CA . LYS A 1 300 ? -1.425 -13.598 9.434 1.00 97.25 300 LYS A CA 1
ATOM 2338 C C . LYS A 1 300 ? -1.059 -12.758 8.219 1.00 97.25 300 LYS A C 1
ATOM 2340 O O . LYS A 1 300 ? -1.814 -12.685 7.259 1.00 97.25 300 LYS A O 1
ATOM 2345 N N . TRP A 1 301 ? 0.131 -12.170 8.246 1.00 95.38 301 TRP A N 1
ATOM 2346 C CA . TRP A 1 301 ? 0.686 -11.509 7.072 1.00 95.38 301 TRP A CA 1
ATOM 2347 C C . TRP A 1 301 ? 0.955 -12.533 5.970 1.00 95.38 301 TRP A C 1
ATOM 2349 O O . TRP A 1 301 ? 1.712 -13.489 6.167 1.00 95.38 301 TRP A O 1
ATOM 2359 N N . ALA A 1 302 ? 0.349 -12.326 4.806 1.00 97.62 302 ALA A N 1
ATOM 2360 C CA . ALA A 1 302 ? 0.672 -13.097 3.621 1.00 97.62 302 ALA A CA 1
ATOM 2361 C C . ALA A 1 302 ? 2.061 -12.692 3.099 1.00 97.62 302 ALA A C 1
ATOM 2363 O O . ALA A 1 302 ? 2.411 -11.518 3.024 1.00 97.62 302 ALA A O 1
ATOM 2364 N N . VAL A 1 303 ? 2.867 -13.687 2.728 1.00 97.62 303 VAL A N 1
ATOM 2365 C CA . VAL A 1 303 ? 4.228 -13.484 2.188 1.00 97.62 303 VAL A CA 1
ATOM 2366 C C . VAL A 1 303 ? 4.313 -13.751 0.683 1.00 97.62 303 VAL A C 1
ATOM 2368 O O . VAL A 1 303 ? 5.392 -13.737 0.090 1.00 97.62 303 VAL A O 1
ATOM 2371 N N . ARG A 1 304 ? 3.173 -14.047 0.055 1.00 97.56 304 ARG A N 1
ATOM 2372 C CA . ARG A 1 304 ? 3.041 -14.335 -1.374 1.00 97.56 304 ARG A CA 1
ATOM 2373 C C . ARG A 1 304 ? 1.638 -13.955 -1.856 1.00 97.56 304 ARG A C 1
ATOM 2375 O O . ARG A 1 304 ? 0.720 -14.021 -1.045 1.00 97.56 304 ARG A O 1
ATOM 2382 N N . PRO A 1 305 ? 1.468 -13.644 -3.150 1.00 98.31 305 PRO A N 1
ATOM 2383 C CA . PRO A 1 305 ? 0.147 -13.460 -3.737 1.00 98.31 305 PRO A CA 1
ATOM 2384 C C . PRO A 1 305 ? -0.750 -14.685 -3.571 1.00 98.31 305 PRO A C 1
ATOM 2386 O O . PRO A 1 305 ? -0.295 -15.826 -3.737 1.00 98.31 305 PRO A O 1
ATOM 2389 N N . SER A 1 306 ? -2.020 -14.439 -3.285 1.00 97.88 306 SER A N 1
ATOM 2390 C CA . SER A 1 306 ? -3.064 -15.452 -3.198 1.00 97.88 306 SER A CA 1
ATOM 2391 C C . SER A 1 306 ? -3.606 -15.844 -4.581 1.00 97.88 306 SER A C 1
ATOM 2393 O O . SER A 1 306 ? -3.238 -15.293 -5.623 1.00 97.88 306 SER A O 1
ATOM 2395 N N . LYS A 1 307 ? -4.558 -16.783 -4.598 1.00 97.00 307 LYS A N 1
ATOM 2396 C CA . LYS A 1 307 ? -5.307 -17.128 -5.811 1.00 97.00 307 LYS A CA 1
ATOM 2397 C C . LYS A 1 307 ? -6.144 -15.951 -6.333 1.00 97.00 307 LYS A C 1
ATOM 2399 O O . LYS A 1 307 ? -6.217 -15.776 -7.550 1.00 97.00 307 LYS A O 1
ATOM 2404 N N . GLU A 1 308 ? -6.759 -15.162 -5.455 1.00 95.81 308 GLU A N 1
ATOM 2405 C CA . GLU A 1 308 ? -7.631 -14.052 -5.862 1.00 95.81 308 GLU A CA 1
ATOM 2406 C C . GLU A 1 308 ? -6.828 -12.823 -6.317 1.00 95.81 308 GLU A C 1
ATOM 2408 O O . GLU A 1 308 ? -7.222 -12.156 -7.283 1.00 95.81 308 GLU A O 1
ATOM 2413 N N . ASP A 1 309 ? -5.638 -12.605 -5.742 1.00 96.38 309 ASP A N 1
ATOM 2414 C CA . ASP A 1 309 ? -4.648 -11.646 -6.249 1.00 96.38 309 ASP A CA 1
ATOM 2415 C C . ASP A 1 309 ? -4.248 -11.990 -7.698 1.00 96.38 309 ASP A C 1
ATOM 2417 O O . ASP A 1 309 ? -4.255 -11.143 -8.597 1.00 96.38 309 ASP A O 1
ATOM 2421 N N . ILE A 1 310 ? -3.948 -13.269 -7.964 1.00 96.31 310 ILE A N 1
ATOM 2422 C CA . ILE A 1 310 ? -3.621 -13.769 -9.311 1.00 96.31 310 ILE A CA 1
ATOM 2423 C C . ILE A 1 310 ? -4.819 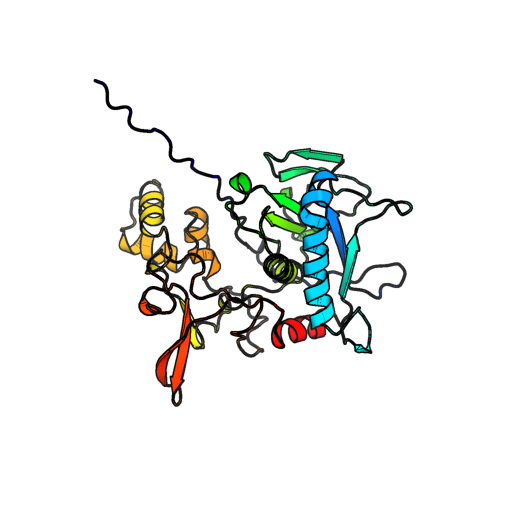-13.607 -10.259 1.00 96.31 310 ILE A C 1
ATOM 2425 O O . ILE A 1 310 ? -4.654 -13.180 -11.407 1.00 96.31 310 ILE A O 1
ATOM 2429 N N . ALA A 1 311 ? -6.030 -13.930 -9.797 1.00 93.88 311 ALA A N 1
ATOM 2430 C CA . ALA A 1 311 ? -7.251 -13.801 -10.589 1.00 93.88 311 ALA A CA 1
ATOM 2431 C C . ALA A 1 311 ? -7.523 -12.344 -10.988 1.00 93.88 311 ALA A C 1
ATOM 2433 O O . ALA A 1 311 ? -7.951 -12.083 -12.117 1.00 93.88 311 ALA A O 1
ATOM 2434 N N . PHE A 1 312 ? -7.221 -11.379 -10.109 1.00 92.69 312 PHE A N 1
ATOM 2435 C CA . PHE A 1 312 ? -7.257 -9.960 -10.458 1.00 92.69 312 PHE A CA 1
ATOM 2436 C C . PHE A 1 312 ? -6.357 -9.667 -11.664 1.00 92.69 312 PHE A C 1
ATOM 2438 O O . PHE A 1 312 ? -6.819 -9.054 -12.630 1.00 92.69 312 PHE A O 1
ATOM 2445 N N . PHE A 1 313 ? -5.107 -10.135 -11.663 1.00 92.19 313 PHE A N 1
ATOM 2446 C CA . PHE A 1 313 ? -4.198 -9.835 -12.768 1.00 92.19 313 PHE A CA 1
ATOM 2447 C C . PHE A 1 313 ? -4.562 -10.528 -14.071 1.00 92.19 313 PHE A C 1
ATOM 2449 O O . PHE A 1 313 ? -4.492 -9.884 -15.112 1.00 92.19 313 PHE A O 1
ATOM 2456 N N . ARG A 1 314 ? -5.052 -11.766 -14.038 1.00 92.50 314 ARG A N 1
ATOM 2457 C CA . ARG A 1 314 ? -5.559 -12.422 -15.255 1.00 92.50 314 ARG A CA 1
ATOM 2458 C C . ARG A 1 314 ? -6.766 -11.696 -15.856 1.00 92.50 314 ARG A C 1
ATOM 2460 O O . ARG A 1 314 ? -6.917 -11.652 -17.070 1.00 92.50 314 ARG A O 1
ATOM 2467 N N . LYS A 1 315 ? -7.611 -11.086 -15.018 1.00 91.56 315 LYS A N 1
ATOM 2468 C CA . LYS A 1 315 ? -8.770 -10.300 -15.472 1.00 91.56 315 LYS A CA 1
ATOM 2469 C C . LYS A 1 315 ? -8.366 -8.955 -16.081 1.00 91.56 315 LYS A C 1
ATOM 2471 O O . LYS A 1 315 ? -8.901 -8.569 -17.115 1.00 91.56 315 LYS A O 1
ATOM 2476 N N . TYR A 1 316 ? -7.479 -8.213 -15.417 1.00 90.88 316 TYR A N 1
ATOM 2477 C CA . TYR A 1 316 ? -7.184 -6.816 -15.773 1.00 90.88 316 TYR A CA 1
ATOM 2478 C C . TYR A 1 316 ? -5.920 -6.627 -16.622 1.00 90.88 316 TYR A C 1
ATOM 2480 O O . TYR A 1 316 ? -5.712 -5.545 -17.175 1.00 90.88 316 TYR A O 1
ATOM 2488 N N . TYR A 1 317 ? -5.102 -7.669 -16.750 1.00 92.88 317 TYR A N 1
ATOM 2489 C CA . TYR A 1 317 ? -3.898 -7.710 -17.576 1.00 92.88 317 TYR A CA 1
ATOM 2490 C C . TYR A 1 317 ? -3.878 -8.972 -18.456 1.00 92.88 317 TYR A C 1
ATOM 2492 O O . TYR A 1 317 ? -2.912 -9.726 -18.346 1.00 92.88 317 TYR A O 1
ATOM 2500 N N . PRO A 1 318 ? -4.914 -9.236 -19.275 1.00 89.69 318 PRO A N 1
ATOM 2501 C CA . PRO A 1 318 ? -5.005 -10.451 -20.087 1.00 89.69 318 PRO A CA 1
ATOM 2502 C C . PRO A 1 318 ? -3.953 -10.514 -21.200 1.00 89.69 318 PRO A C 1
ATOM 2504 O O . PRO A 1 318 ? -3.611 -9.448 -21.775 1.00 89.69 318 PRO A O 1
#

Foldseek 3Di:
DDDPDDPDPDPQPPPPVQLDQQPDDAAAAQAQDDPVSQASEQEAAEQDPVQCVQCVVLLVLLVVLVQVVLVHADDPVSLFRYYYDADDDPNHGDHQAPAADLVVRAHHGDPSDDLFHEYEYEDECSNAVQDKAWHAHGDDPVSDDPVSSRRVVTYTYHYRPDGSLNSNLRVLRHRHDAQLLQAPCNVLWKDFDLVFAPCLVVLLVQQCPDPVCVPPDSVRLSVCCQAPLVSVVVSVHCNNSNHHDPDNPPVVDDRDLQALSYDWQQVRGDPQDDQVCSVSTRMWTFDDDPSHGPDTHTRDNHSHGDPVSSVVRSVNGD

InterPro domains:
  IPR001506 Peptidase M12A [PF01400] (155-198)
  IPR001506 Peptidase M12A [PR00480] (161-179)
  IPR001506 Peptidase M12A [PR00480] (180-197)
  IPR001506 Peptidase M12A [PR00480] (305-318)
  IPR024079 Metallopeptidase, catalytic domain superfamily [G3DSA:3.40.390.10] (33-318)

Sequence (318 aa):
MALKLPLAMHLLHWRVDGVAFSNGGAPQPWRIRGILKNRNRIRYCFATAEMKEKIGCRLNQAIALWGKALGGGAGKETGHNLAFSEVKFAGIPQHCFKEFFPAYWNGKRNNLGSNDVLAVIWKDEASSGGVSSATVGYTPRERASPEELKGLRHRLYIAENTEAHTIAHEIGHVLGLGHEMSRPDRDDFVEFRCTKLKGLASAILSAQSKPKNSDLTVLEISNKLCTDRNFALENRFPAFNYLSSTDKRDKDKNFDIDSLMMYGSTAFASPDCRATSLELCPLVKIKRNNGVKVGVEEIKWAVRPSKEDIAFFRKYYP

Organism: NCBI:txid1460663